Protein AF-F0ZWY4-F1 (afdb_monomer)

pLDDT: mean 81.2, std 18.41, range [30.2, 98.38]

Foldseek 3Di:
DVVVVVVVVVVVVVLPPQDFCLVLCVVQQDQQKKKWKKKWKAFQPARKIKIKTFIWGQDPVQQKTWGDAKIKMFIDRHQDDDPVDRPVGQGQAIDIFRTWIQHSRQWTDTNNPWIWGWRDDPPDQWIWTDTDRMIMIMHMDIDSDDDDDDDPDDPDDFDDAWDFDDFDADDAPAPKDKTWTFGDWDDDPNFIKTKIKIKIFHQDQFKFQKWWKDQPPPFPQVDKPQWDQDPVRTIMGRNHRRIAGHGGIDMIMTMTSDPRGHIYTPDTHTD

Solvent-accessible surface area (backbone atoms only — not comparable to full-atom values): 15295 Å² total; per-residue (Å²): 115,74,65,62,55,51,51,52,49,56,52,56,62,68,62,70,65,75,41,75,24,42,76,68,50,56,82,56,73,40,67,76,34,20,31,42,36,40,34,50,24,38,31,78,83,64,56,20,35,42,34,38,42,34,36,26,32,30,38,85,89,78,48,27,38,32,55,56,68,57,34,41,32,40,34,20,78,50,78,63,64,58,94,87,37,81,56,98,65,59,49,62,43,58,48,80,40,75,42,41,38,38,39,56,79,23,40,35,37,44,64,94,73,47,72,34,56,50,41,36,49,98,87,51,90,50,31,32,35,59,55,91,66,28,47,30,40,45,43,76,48,79,35,81,57,74,73,86,89,74,80,79,75,75,98,68,83,90,63,74,88,62,74,81,59,92,64,81,59,66,92,43,100,59,57,59,48,70,47,59,35,55,59,47,72,51,76,57,94,94,39,55,39,34,32,34,42,33,41,37,32,33,64,41,96,55,36,31,36,42,45,37,39,38,76,79,72,79,57,59,66,79,46,64,37,69,45,32,78,42,97,88,71,33,34,28,61,37,75,41,52,69,62,45,46,54,72,35,70,50,73,31,35,38,33,23,64,47,94,79,76,56,61,38,61,79,48,71,40,77,98

Secondary structure (DSSP, 8-state):
-HHHHHHHHHHHHHTTS---THHHHHTT--TTSEEEEEEEEEETTT--EEEEEEEEEEETTTTEEEESS-EEEEEESS-PPBTTB--S---SEEEEES-EEEETTSEEEETTTEEEE-EE-SS-S-EEEEETTEEEEEEEEEESS-PPP-SS--S----PPPPP--------SS-EEEEEEEEEEEEETTEEEEEEEEEEEE-SSS-EEEEEEEETT-----EEESSEEPTTS-EE--TT---B-TT-EEEEEEEESSSS--EEEEEEEE-

Mean predicted aligned error: 12.64 Å

Radius of gyration: 21.64 Å; Cα contacts (8 Å, |Δi|>4): 584; chains: 1; bounding box: 45×62×54 Å

Structure (mmCIF, N/CA/C/O backbone):
data_AF-F0ZWY4-F1
#
_entry.id   AF-F0ZWY4-F1
#
loop_
_atom_site.group_PDB
_atom_site.id
_atom_site.type_symbol
_atom_site.label_atom_id
_atom_site.label_alt_id
_atom_site.label_comp_id
_atom_site.label_asym_id
_atom_site.label_entity_id
_atom_site.label_seq_id
_atom_site.pdbx_PDB_ins_code
_atom_site.Cartn_x
_atom_site.Cartn_y
_atom_site.Cartn_z
_atom_site.occupancy
_atom_site.B_iso_or_equiv
_atom_site.auth_seq_id
_atom_site.auth_comp_id
_atom_site.auth_asym_id
_atom_site.auth_atom_id
_atom_site.pdbx_PDB_model_num
ATOM 1 N N . MET A 1 1 ? 0.109 39.855 16.583 1.00 51.19 1 MET A N 1
ATOM 2 C CA . MET A 1 1 ? 0.477 38.707 17.448 1.00 51.19 1 MET A CA 1
ATOM 3 C C . MET A 1 1 ? -0.647 38.248 18.385 1.00 51.19 1 MET A C 1
ATOM 5 O O . MET A 1 1 ? -0.912 37.060 18.403 1.00 51.19 1 MET A O 1
ATOM 9 N N . LYS A 1 2 ? -1.369 39.139 19.092 1.00 47.19 2 LYS A N 1
ATOM 10 C CA . LYS A 1 2 ? -2.448 38.751 20.036 1.00 47.19 2 LYS A CA 1
ATOM 11 C C . LYS A 1 2 ? -3.668 38.034 19.413 1.00 47.19 2 LYS A C 1
ATOM 13 O O . LYS A 1 2 ? -4.296 37.233 20.091 1.00 47.19 2 LYS A O 1
ATOM 18 N N . LEU A 1 3 ? -3.983 38.273 18.135 1.00 41.28 3 LEU A N 1
ATOM 19 C CA . LEU A 1 3 ? -5.136 37.650 17.462 1.00 41.28 3 LEU A CA 1
ATOM 20 C C . LEU A 1 3 ? -4.908 36.160 17.131 1.00 41.28 3 LEU A C 1
ATOM 22 O O . LEU A 1 3 ? -5.812 35.351 17.302 1.00 41.28 3 LEU A O 1
ATOM 26 N N . ILE A 1 4 ? -3.683 35.782 16.739 1.00 57.81 4 ILE A N 1
ATOM 27 C CA . ILE A 1 4 ? -3.314 34.384 16.441 1.00 57.81 4 ILE A CA 1
ATOM 28 C C . ILE A 1 4 ? -3.374 33.536 17.717 1.00 57.81 4 ILE A C 1
ATOM 30 O O . ILE A 1 4 ? -3.864 32.413 17.687 1.00 57.81 4 ILE A O 1
ATOM 34 N N . THR A 1 5 ? -2.956 34.093 18.857 1.00 57.72 5 THR A N 1
ATOM 35 C CA . THR A 1 5 ? -3.023 33.410 20.156 1.00 57.72 5 THR A CA 1
ATOM 36 C C . THR A 1 5 ? -4.468 33.147 20.591 1.00 57.72 5 THR A C 1
ATOM 38 O O . THR A 1 5 ? -4.761 32.062 21.078 1.00 57.72 5 THR A O 1
ATOM 41 N N . ILE A 1 6 ? -5.391 34.091 20.366 1.00 58.12 6 ILE A N 1
ATOM 42 C CA . ILE A 1 6 ? -6.816 33.921 20.705 1.00 58.12 6 ILE A CA 1
ATOM 43 C C . ILE A 1 6 ? -7.484 32.878 19.796 1.00 58.12 6 ILE A C 1
ATOM 45 O O . ILE A 1 6 ? -8.260 32.066 20.293 1.00 58.12 6 ILE A O 1
ATOM 49 N N . ILE A 1 7 ? -7.144 32.840 18.501 1.00 58.78 7 ILE A N 1
ATOM 50 C CA . ILE A 1 7 ? -7.647 31.814 17.568 1.00 58.78 7 ILE A CA 1
ATOM 51 C C . ILE A 1 7 ? -7.128 30.425 17.960 1.00 58.78 7 ILE A C 1
ATOM 53 O O . ILE A 1 7 ? -7.914 29.482 18.000 1.00 58.78 7 ILE A O 1
ATOM 57 N N . LEU A 1 8 ? -5.846 30.295 18.327 1.00 53.12 8 LEU A N 1
ATOM 58 C CA . LEU A 1 8 ? -5.284 29.024 18.800 1.00 53.12 8 LEU A CA 1
ATOM 59 C C . LEU A 1 8 ? -5.953 28.550 20.097 1.00 53.12 8 LEU A C 1
ATOM 61 O O . LEU A 1 8 ? -6.245 27.367 20.236 1.00 53.12 8 LEU A O 1
ATOM 65 N N . ILE A 1 9 ? -6.235 29.468 21.026 1.00 54.16 9 ILE A N 1
ATOM 66 C CA . ILE A 1 9 ? -6.936 29.163 22.281 1.00 54.16 9 ILE A CA 1
ATOM 67 C C . ILE A 1 9 ? -8.387 28.740 22.004 1.00 54.16 9 ILE A C 1
ATOM 69 O O . ILE A 1 9 ? -8.844 27.758 22.579 1.00 54.16 9 ILE A O 1
ATOM 73 N N . PHE A 1 10 ? -9.099 29.398 21.083 1.00 51.22 10 PHE A N 1
ATOM 74 C CA . PHE A 1 10 ? -10.450 28.981 20.681 1.00 51.22 10 PHE A CA 1
ATOM 75 C C . PHE A 1 10 ? -10.468 27.622 19.966 1.00 51.22 10 PHE A C 1
ATOM 77 O O . PHE A 1 10 ? -11.404 26.842 20.157 1.00 51.22 10 PHE A O 1
ATOM 84 N N . PHE A 1 11 ? -9.430 27.312 19.184 1.00 55.00 11 PHE A N 1
ATOM 85 C CA . PHE A 1 11 ? -9.250 25.990 18.584 1.00 55.00 11 PHE A CA 1
ATOM 86 C C . PHE A 1 11 ? -9.006 24.931 19.673 1.00 55.00 11 PHE A C 1
ATOM 88 O O . PHE A 1 11 ? -9.684 23.910 19.704 1.00 55.00 11 PHE A O 1
ATOM 95 N N . LEU A 1 12 ? -8.127 25.216 20.640 1.00 53.97 12 LEU A N 1
ATOM 96 C CA . LEU A 1 12 ? -7.806 24.322 21.761 1.00 53.97 12 LEU A CA 1
ATOM 97 C C . LEU A 1 12 ? -8.993 24.078 22.711 1.00 53.97 12 LEU A C 1
ATOM 99 O O . LEU A 1 12 ? -9.155 22.962 23.199 1.00 53.97 12 LEU A O 1
ATOM 103 N N . ILE A 1 13 ? -9.849 25.079 22.954 1.00 55.38 13 ILE A N 1
ATOM 104 C CA . ILE A 1 13 ? -11.034 24.932 23.818 1.00 55.38 13 ILE A CA 1
ATOM 105 C C . ILE A 1 13 ? -12.107 24.062 23.143 1.00 55.38 13 ILE A C 1
ATOM 107 O O . ILE A 1 13 ? -12.728 23.235 23.812 1.00 55.38 13 ILE A O 1
ATOM 111 N N . ASN A 1 14 ? -12.287 24.161 21.822 1.00 51.38 14 ASN A N 1
ATOM 112 C CA . ASN A 1 14 ? -13.235 23.307 21.092 1.00 51.38 14 ASN A CA 1
ATOM 113 C C . ASN A 1 14 ? -12.749 21.857 20.906 1.00 51.38 14 ASN A C 1
ATOM 115 O O . ASN A 1 14 ? -13.572 20.976 20.666 1.00 51.38 14 ASN A O 1
ATOM 119 N N . LEU A 1 15 ? -11.455 21.578 21.097 1.00 53.66 15 LEU A N 1
ATOM 120 C CA . LEU A 1 15 ? -10.908 20.213 21.101 1.00 53.66 15 LEU A CA 1
ATOM 121 C C . LEU A 1 15 ? -11.252 19.400 22.368 1.00 53.66 15 LEU A C 1
ATOM 123 O O . LEU A 1 15 ? -10.962 18.207 22.427 1.00 53.66 15 LEU A O 1
ATOM 127 N N . SER A 1 16 ? -11.848 20.016 23.396 1.00 48.03 16 SER A N 1
ATOM 128 C CA . SER A 1 16 ? -11.984 19.404 24.730 1.00 48.03 16 SER A CA 1
ATOM 129 C C . SER A 1 16 ? -13.206 18.497 24.929 1.00 48.03 16 SER A C 1
ATOM 131 O O . SER A 1 16 ? -13.312 17.831 25.958 1.00 48.03 16 SER A O 1
ATOM 133 N N . LYS A 1 17 ? -14.106 18.388 23.944 1.00 54.81 17 LYS A N 1
ATOM 134 C CA . LYS A 1 17 ? -15.070 17.281 23.897 1.00 54.81 17 LYS A CA 1
ATOM 135 C C . LYS A 1 17 ? -14.607 16.301 22.837 1.00 54.81 17 LYS A C 1
ATOM 137 O O . LYS A 1 17 ? -14.989 16.439 21.679 1.00 54.81 17 LYS A O 1
ATOM 142 N N . SER A 1 18 ? -13.803 15.314 23.240 1.00 54.25 18 SER A N 1
ATOM 143 C CA . SER A 1 18 ? -13.580 14.124 22.418 1.00 54.25 18 SER A CA 1
ATOM 144 C C . SER A 1 18 ? -14.950 13.519 22.116 1.00 54.25 18 SER A C 1
ATOM 146 O O . SER A 1 18 ? -15.593 12.939 22.996 1.00 54.25 18 SER A O 1
ATOM 148 N N . GLN A 1 19 ? -15.459 13.750 20.911 1.00 68.88 19 GLN A N 1
ATOM 149 C CA . GLN A 1 19 ? -16.722 13.162 20.505 1.00 68.88 19 GLN A CA 1
ATOM 150 C C . GLN A 1 19 ? -16.487 11.691 20.210 1.00 68.88 19 GLN A C 1
ATOM 152 O O . GLN A 1 19 ? -15.453 11.312 19.658 1.00 68.88 19 GLN A O 1
ATOM 157 N N . SER A 1 20 ? -17.450 10.868 20.617 1.00 79.62 20 SER A N 1
ATOM 158 C CA . SER A 1 20 ? -17.410 9.443 20.335 1.00 79.62 20 SER A CA 1
ATOM 159 C C . SER A 1 20 ? -17.308 9.214 18.826 1.00 79.62 20 SER A C 1
ATOM 161 O O . SER A 1 20 ? -18.082 9.780 18.050 1.00 79.62 20 SER A O 1
ATOM 163 N N . CYS A 1 21 ? -16.370 8.362 18.416 1.00 90.38 21 CYS A N 1
ATOM 164 C CA . CYS A 1 21 ? -16.188 7.963 17.024 1.00 90.38 21 CYS A CA 1
ATOM 165 C C . CYS A 1 21 ? -17.295 7.031 16.504 1.00 90.38 21 CYS A C 1
ATOM 167 O O . CYS A 1 21 ? -17.248 6.647 15.335 1.00 90.38 21 CYS A O 1
ATOM 169 N N . ASP A 1 22 ? -18.301 6.701 17.325 1.00 89.25 22 ASP A N 1
ATOM 170 C CA . ASP A 1 22 ? -19.398 5.788 16.979 1.00 89.25 22 ASP A CA 1
ATOM 171 C C . ASP A 1 22 ? -20.028 6.127 15.623 1.00 89.25 22 ASP A C 1
ATOM 173 O O . ASP A 1 22 ? -20.133 5.260 14.763 1.00 89.25 22 ASP A O 1
ATOM 177 N N . LYS A 1 23 ? -20.385 7.400 15.386 1.00 89.25 23 LYS A N 1
ATOM 178 C CA . LYS A 1 23 ? -21.032 7.831 14.131 1.00 89.25 23 LYS A CA 1
ATOM 179 C C . LYS A 1 23 ? -20.156 7.616 12.898 1.00 89.25 23 LYS A C 1
ATOM 181 O O . LYS A 1 23 ? -20.668 7.279 11.834 1.00 89.25 23 LYS A O 1
ATOM 186 N N . PHE A 1 24 ? -18.853 7.851 13.028 1.00 92.44 24 PHE A N 1
ATOM 187 C CA . PHE A 1 24 ? -17.903 7.644 11.941 1.00 92.44 24 PHE A CA 1
ATOM 188 C C . PHE A 1 24 ? -17.722 6.146 11.663 1.00 92.44 24 PHE A C 1
ATOM 190 O O . PHE A 1 24 ? -17.806 5.720 10.512 1.00 92.44 24 PHE A O 1
ATOM 197 N N . LEU A 1 25 ? -17.544 5.343 12.717 1.00 94.81 25 LEU A N 1
ATOM 198 C CA . LEU A 1 25 ? -17.334 3.899 12.612 1.00 94.81 25 LEU A CA 1
ATOM 199 C C . LEU A 1 25 ? -18.585 3.137 12.161 1.00 94.81 25 LEU A C 1
ATOM 201 O O . LEU A 1 25 ? -18.454 2.101 11.515 1.00 94.81 25 LEU A O 1
ATOM 205 N N . GLU A 1 26 ? -19.784 3.657 12.432 1.00 93.69 26 GLU A N 1
ATOM 206 C CA . GLU A 1 26 ? -21.055 3.042 12.030 1.00 93.69 26 GLU A CA 1
ATOM 207 C C . GLU A 1 26 ? -21.133 2.792 10.518 1.00 93.69 26 GLU A C 1
ATOM 209 O O . GLU A 1 26 ? -21.616 1.750 10.083 1.00 93.69 26 GLU A O 1
ATOM 214 N N . LYS A 1 27 ? -20.561 3.695 9.707 1.00 93.75 27 LYS A N 1
ATOM 215 C CA . LYS A 1 27 ? -20.507 3.571 8.238 1.00 93.75 27 LYS A CA 1
ATOM 216 C C . LYS A 1 27 ? -19.749 2.323 7.761 1.00 93.75 27 LYS A C 1
ATOM 218 O O . LYS A 1 27 ? -19.875 1.933 6.602 1.00 93.75 27 LYS A O 1
ATOM 223 N N . PHE A 1 28 ? -18.943 1.720 8.632 1.00 96.19 28 PHE A N 1
ATOM 224 C CA . PHE A 1 28 ? -18.066 0.594 8.327 1.00 96.19 28 PHE A CA 1
ATOM 225 C C . PHE A 1 28 ? -18.531 -0.720 8.974 1.00 96.19 28 PHE A C 1
ATOM 227 O O . PHE A 1 28 ? -17.858 -1.739 8.819 1.00 96.19 28 PHE A O 1
ATOM 234 N N . LYS A 1 29 ? -19.687 -0.734 9.655 1.00 96.56 29 LYS A N 1
ATOM 235 C CA . LYS A 1 29 ? -20.263 -1.924 10.305 1.00 96.56 29 LYS A CA 1
ATOM 236 C C . LYS A 1 29 ? -21.055 -2.820 9.341 1.00 96.56 29 LYS A C 1
ATOM 238 O O . LYS A 1 29 ? -22.199 -3.180 9.600 1.00 96.56 29 LYS A O 1
ATOM 243 N N . ASP A 1 30 ? -20.441 -3.197 8.223 1.00 96.81 30 ASP A N 1
ATOM 244 C CA . ASP A 1 30 ? -21.000 -4.167 7.272 1.00 96.81 30 ASP A CA 1
ATOM 245 C C . ASP A 1 30 ? -20.012 -5.321 7.073 1.00 96.81 30 ASP A C 1
ATOM 247 O O . ASP A 1 30 ? -18.942 -5.156 6.482 1.00 96.81 30 ASP A O 1
ATOM 251 N N . SER A 1 31 ? -20.376 -6.511 7.560 1.00 96.25 31 SER A N 1
ATOM 252 C CA . SER A 1 31 ? -19.543 -7.717 7.475 1.00 96.25 31 SER A CA 1
ATOM 253 C C . SER A 1 31 ? -19.334 -8.225 6.042 1.00 96.25 31 SER A C 1
ATOM 255 O O . SER A 1 31 ? -18.435 -9.033 5.805 1.00 96.25 31 SER A O 1
ATOM 257 N N . ASN A 1 32 ? -20.140 -7.764 5.078 1.00 96.94 32 ASN A N 1
ATOM 258 C CA . ASN A 1 32 ? -20.000 -8.116 3.663 1.00 96.94 32 ASN A CA 1
ATOM 259 C C . ASN A 1 32 ? -19.058 -7.174 2.905 1.00 96.94 32 ASN A C 1
ATOM 261 O O . ASN A 1 32 ? -18.743 -7.431 1.742 1.00 96.94 32 ASN A O 1
ATOM 265 N N . LYS A 1 33 ? -18.618 -6.075 3.526 1.00 97.31 33 LYS A N 1
ATOM 266 C CA . LYS A 1 33 ? -17.689 -5.125 2.913 1.00 97.31 33 LYS A CA 1
ATOM 267 C C . LYS A 1 33 ? -16.262 -5.415 3.338 1.00 97.31 33 LYS A C 1
ATOM 269 O O . LYS A 1 33 ? -15.989 -5.947 4.412 1.00 97.31 33 LYS A O 1
ATOM 274 N N . CYS A 1 34 ? -15.339 -5.011 2.479 1.00 97.25 34 CYS A N 1
ATOM 275 C CA . CYS A 1 34 ? -13.947 -4.859 2.851 1.00 97.25 34 CYS A CA 1
ATOM 276 C C . CYS A 1 34 ? -13.642 -3.381 3.054 1.00 97.25 34 CYS A C 1
ATOM 278 O O . CYS A 1 34 ? -14.008 -2.558 2.217 1.00 97.25 34 CYS A O 1
ATOM 280 N N . ILE A 1 35 ? -12.984 -3.036 4.151 1.00 97.25 35 ILE A N 1
ATOM 281 C CA . ILE A 1 35 ? -12.666 -1.654 4.489 1.00 97.25 35 ILE A CA 1
ATOM 282 C C . ILE A 1 35 ? -11.173 -1.445 4.279 1.00 97.25 35 ILE A C 1
ATOM 284 O O . ILE A 1 35 ? -10.364 -1.935 5.057 1.00 97.25 35 ILE A O 1
ATOM 288 N N . GLN A 1 36 ? -10.789 -0.721 3.235 1.00 94.88 36 GLN A N 1
ATOM 289 C CA . GLN A 1 36 ? -9.400 -0.310 3.077 1.00 94.88 36 GLN A CA 1
ATOM 290 C C . GLN A 1 36 ? -9.110 0.828 4.050 1.00 94.88 36 GLN A C 1
ATOM 292 O O . GLN A 1 36 ? -9.887 1.779 4.152 1.00 94.88 36 GLN A O 1
ATOM 297 N N . MET A 1 37 ? -7.979 0.734 4.731 1.00 94.81 37 MET A N 1
ATOM 298 C CA . MET A 1 37 ? -7.512 1.699 5.708 1.00 94.81 37 MET A CA 1
ATOM 299 C C . MET A 1 37 ? -6.130 2.215 5.315 1.00 94.81 37 MET A C 1
ATOM 301 O O . MET A 1 37 ? -5.256 1.434 4.930 1.00 94.81 37 MET A O 1
ATOM 305 N N . SER A 1 38 ? -5.928 3.520 5.480 1.00 92.88 38 SER A N 1
ATOM 306 C CA . SER A 1 38 ? -4.626 4.174 5.418 1.00 92.88 38 SER A CA 1
ATOM 307 C C . SER A 1 38 ? -4.435 5.037 6.662 1.00 92.88 38 SER A C 1
ATOM 309 O O . SER A 1 38 ? -5.301 5.844 6.997 1.00 92.88 38 SER A O 1
ATOM 311 N N . ILE A 1 39 ? -3.300 4.879 7.333 1.00 94.38 39 ILE A N 1
ATOM 312 C CA . ILE A 1 39 ? -2.880 5.695 8.470 1.00 94.38 39 ILE A CA 1
ATOM 313 C C . ILE A 1 39 ? -1.595 6.409 8.067 1.00 94.38 39 ILE A C 1
ATOM 315 O O . ILE A 1 39 ? -0.665 5.761 7.592 1.00 94.38 39 ILE A O 1
ATOM 319 N N . ALA A 1 40 ? -1.533 7.721 8.262 1.00 92.88 40 ALA A N 1
ATOM 320 C CA . ALA A 1 40 ? -0.331 8.511 8.022 1.00 92.88 40 ALA A CA 1
ATOM 321 C C . ALA A 1 40 ? 0.016 9.314 9.273 1.00 92.88 40 ALA A C 1
ATOM 323 O O . ALA A 1 40 ? -0.790 10.121 9.741 1.00 92.88 40 ALA A O 1
ATOM 324 N N . GLY A 1 41 ? 1.201 9.062 9.813 1.00 93.31 41 GLY A N 1
ATOM 325 C CA . GLY A 1 41 ? 1.740 9.667 11.015 1.00 93.31 41 GLY A CA 1
ATOM 326 C C . GLY A 1 41 ? 2.952 10.524 10.734 1.00 93.31 41 GLY A C 1
ATOM 327 O O . GLY A 1 41 ? 3.799 10.169 9.919 1.00 93.31 41 GLY A O 1
ATOM 328 N N . SER A 1 42 ? 3.053 11.632 11.458 1.00 92.06 42 SER A N 1
ATOM 329 C CA . SER A 1 42 ? 4.258 12.454 11.495 1.00 92.06 42 SER A CA 1
ATOM 330 C C . SER A 1 42 ? 4.745 12.594 12.929 1.00 92.06 42 SER A C 1
ATOM 332 O O . SER A 1 42 ? 3.955 12.841 13.850 1.00 92.06 42 SER A O 1
ATOM 334 N N . HIS A 1 43 ? 6.047 12.410 13.127 1.00 92.94 43 HIS A N 1
ATOM 335 C CA . HIS A 1 43 ? 6.677 12.621 14.414 1.00 92.94 43 HIS A CA 1
ATOM 336 C C . HIS A 1 43 ? 6.697 14.111 14.738 1.00 92.94 43 HIS A C 1
ATOM 338 O O . HIS A 1 43 ? 7.134 14.939 13.940 1.00 92.94 43 HIS A O 1
ATOM 344 N N . ILE A 1 44 ? 6.277 14.454 15.953 1.00 89.81 44 ILE A N 1
ATOM 345 C CA . ILE A 1 44 ? 6.050 15.845 16.357 1.00 89.81 44 ILE A CA 1
ATOM 346 C C . ILE A 1 44 ? 7.332 16.697 16.430 1.00 89.81 44 ILE A C 1
ATOM 348 O O . ILE A 1 44 ? 7.218 17.913 16.547 1.00 89.81 44 ILE A O 1
ATOM 352 N N . LEU A 1 45 ? 8.531 16.091 16.386 1.00 88.56 45 LEU A N 1
ATOM 353 C CA . LEU A 1 45 ? 9.815 16.805 16.530 1.00 88.56 45 LEU A CA 1
ATOM 354 C C . LEU A 1 45 ? 10.781 16.709 15.339 1.00 88.56 45 LEU A C 1
ATOM 356 O O . LEU A 1 45 ? 11.544 17.643 15.130 1.00 88.56 45 LEU A O 1
ATOM 360 N N . ASN A 1 46 ? 10.820 15.595 14.601 1.00 84.25 46 ASN A N 1
ATOM 361 C CA . ASN A 1 46 ? 11.941 15.286 13.689 1.00 84.25 46 ASN A CA 1
ATOM 362 C C . ASN A 1 46 ? 11.499 14.901 12.270 1.00 84.25 46 ASN A C 1
ATOM 364 O O . ASN A 1 46 ? 12.295 14.358 11.519 1.00 84.25 46 ASN A O 1
ATOM 368 N N . GLN A 1 47 ? 10.245 15.187 11.902 1.00 79.56 47 GLN A N 1
ATOM 369 C CA . GLN A 1 47 ? 9.677 14.897 10.579 1.00 79.56 47 GLN A CA 1
ATOM 370 C C . GLN A 1 47 ? 9.728 13.421 10.151 1.00 79.56 47 GLN A C 1
ATOM 372 O O . GLN A 1 47 ? 9.400 13.132 9.004 1.00 79.56 47 GLN A O 1
ATOM 377 N N . ALA A 1 48 ? 10.070 12.487 11.048 1.00 86.31 48 ALA A N 1
ATOM 378 C CA . ALA A 1 48 ? 9.923 11.065 10.775 1.00 86.31 48 ALA A CA 1
ATOM 379 C C . ALA A 1 48 ? 8.463 10.768 10.402 1.00 86.31 48 ALA A C 1
ATOM 381 O O . ALA A 1 48 ? 7.527 11.336 10.981 1.00 86.31 48 ALA A O 1
ATOM 382 N N . ILE A 1 49 ? 8.275 9.905 9.412 1.00 87.38 49 ILE A N 1
ATOM 383 C CA . ILE A 1 49 ? 6.965 9.555 8.867 1.00 87.38 49 ILE A CA 1
ATOM 384 C C . ILE A 1 49 ? 6.722 8.086 9.165 1.00 87.38 49 ILE A C 1
ATOM 386 O O . ILE A 1 49 ? 7.588 7.247 8.932 1.00 87.38 49 ILE A O 1
ATOM 390 N N . ASP A 1 50 ? 5.532 7.784 9.666 1.00 90.88 50 ASP A N 1
ATOM 391 C CA . ASP A 1 50 ? 5.109 6.421 9.956 1.00 90.88 50 ASP A CA 1
ATOM 392 C C . ASP A 1 50 ? 3.754 6.167 9.296 1.00 90.88 50 ASP A C 1
ATOM 394 O O . ASP A 1 50 ? 2.779 6.865 9.579 1.00 90.88 50 ASP A O 1
ATOM 398 N N . THR A 1 51 ? 3.677 5.213 8.371 1.00 91.38 51 THR A N 1
ATOM 399 C CA . THR A 1 51 ? 2.449 4.950 7.608 1.00 91.38 51 THR A CA 1
ATOM 400 C C . THR A 1 51 ? 2.007 3.506 7.726 1.00 91.38 51 THR A C 1
ATOM 402 O O . THR A 1 51 ? 2.825 2.596 7.760 1.00 91.38 51 THR A O 1
ATOM 405 N N . TYR A 1 52 ? 0.698 3.274 7.762 1.00 93.19 52 TYR A N 1
ATOM 406 C CA . TYR A 1 52 ? 0.117 1.935 7.785 1.00 93.19 52 TYR A CA 1
ATOM 407 C C . TYR A 1 52 ? -0.924 1.817 6.680 1.00 93.19 52 TYR A C 1
ATOM 409 O O . TYR A 1 52 ? -1.730 2.728 6.490 1.00 93.19 52 TYR A O 1
ATOM 417 N N . LYS A 1 53 ? -0.962 0.683 5.981 1.00 92.56 53 LYS A N 1
ATOM 418 C CA . LYS A 1 53 ? -2.011 0.385 4.999 1.00 92.56 53 LYS A CA 1
ATOM 419 C C . LYS A 1 53 ? -2.461 -1.061 5.145 1.00 92.56 53 LYS A C 1
ATOM 421 O O . LYS A 1 53 ? -1.641 -1.969 5.286 1.00 92.56 53 LYS A O 1
ATOM 426 N N . GLY A 1 54 ? -3.772 -1.270 5.155 1.00 94.19 54 GLY A N 1
ATOM 427 C CA . GLY A 1 54 ? -4.373 -2.570 5.444 1.00 94.19 54 GLY A CA 1
ATOM 428 C C . GLY A 1 54 ? -5.818 -2.656 4.977 1.00 94.19 54 GLY A C 1
ATOM 429 O O . GLY A 1 54 ? -6.462 -1.641 4.723 1.00 94.19 54 GLY A O 1
ATOM 430 N N . ASN A 1 55 ? -6.332 -3.878 4.890 1.00 96.69 55 ASN A N 1
ATOM 431 C CA . ASN A 1 55 ? -7.747 -4.149 4.665 1.00 96.69 55 ASN A CA 1
ATOM 432 C C . ASN A 1 55 ? -8.361 -4.690 5.956 1.00 96.69 55 ASN A C 1
ATOM 434 O O . ASN A 1 55 ? -7.809 -5.604 6.557 1.00 96.69 55 ASN A O 1
ATOM 438 N N . LEU A 1 56 ? -9.506 -4.162 6.367 1.00 98.06 56 LEU A N 1
ATOM 439 C CA . LEU A 1 56 ? -10.251 -4.575 7.549 1.00 98.06 56 LEU A CA 1
ATOM 440 C C . LEU A 1 56 ? -11.566 -5.253 7.146 1.00 98.06 56 LEU A C 1
ATOM 442 O O . LEU A 1 56 ? -12.122 -4.990 6.076 1.00 98.06 56 LEU A O 1
ATOM 446 N N . LYS A 1 57 ? -12.089 -6.092 8.036 1.00 97.94 57 LYS A N 1
ATOM 447 C CA . LYS A 1 57 ? -13.458 -6.608 8.006 1.00 97.94 57 LYS A CA 1
ATOM 448 C C . LYS A 1 57 ? -14.138 -6.355 9.339 1.00 97.94 57 LYS A C 1
ATOM 450 O O . LYS A 1 57 ? -13.511 -6.446 10.391 1.00 97.94 57 LYS A O 1
ATOM 455 N N . TYR A 1 58 ? -15.430 -6.062 9.286 1.00 98.38 58 TYR A N 1
ATOM 456 C CA . TYR A 1 58 ? -16.232 -5.937 10.492 1.00 98.38 58 TYR A CA 1
ATOM 457 C C . TYR A 1 58 ? -16.605 -7.318 11.042 1.00 98.38 58 TYR A C 1
ATOM 459 O O . TYR A 1 58 ? -17.140 -8.164 10.323 1.00 98.38 58 TYR A O 1
ATOM 467 N N . ASN A 1 59 ? -16.307 -7.542 12.320 1.00 97.94 59 ASN A N 1
ATOM 468 C CA . ASN A 1 59 ? -16.641 -8.746 13.062 1.00 97.94 59 ASN A CA 1
ATOM 469 C C . ASN A 1 59 ? -17.840 -8.463 13.979 1.00 97.94 59 ASN A C 1
ATOM 471 O O . ASN A 1 59 ? -17.716 -7.789 15.003 1.00 97.94 59 ASN A O 1
ATOM 475 N N . ASN A 1 60 ? -19.003 -9.008 13.614 1.00 96.88 60 ASN A N 1
ATOM 476 C CA . ASN A 1 60 ? -20.265 -8.794 14.331 1.00 96.88 60 ASN A CA 1
ATOM 477 C C . ASN A 1 60 ? -20.257 -9.365 15.759 1.00 96.88 60 ASN A C 1
ATOM 479 O O . ASN A 1 60 ? -21.011 -8.891 16.602 1.00 96.88 60 ASN A O 1
ATOM 483 N N . VAL A 1 61 ? -19.435 -10.386 16.035 1.00 97.12 61 VAL A N 1
ATOM 484 C CA . VAL A 1 61 ? -19.394 -11.059 17.345 1.00 97.12 61 VAL A CA 1
ATOM 485 C C . VAL A 1 61 ? -18.649 -10.203 18.362 1.00 97.12 61 VAL A C 1
ATOM 487 O O . VAL A 1 61 ? -19.097 -10.037 19.492 1.00 97.12 61 VAL A O 1
ATOM 490 N N . THR A 1 62 ? -17.509 -9.650 17.956 1.00 96.44 62 THR A N 1
ATOM 491 C CA . THR A 1 62 ? -16.652 -8.823 18.814 1.00 96.44 62 THR A CA 1
ATOM 492 C C . THR A 1 62 ? -16.952 -7.333 18.699 1.00 96.44 62 THR A C 1
ATOM 494 O O . THR A 1 62 ? -16.413 -6.557 19.484 1.00 96.44 62 THR A O 1
ATOM 497 N N . ASN A 1 63 ? -17.804 -6.928 17.748 1.00 96.56 63 ASN A N 1
ATOM 498 C CA . ASN A 1 63 ? -18.122 -5.531 17.440 1.00 96.56 63 ASN A CA 1
ATOM 499 C C . ASN A 1 63 ? -16.844 -4.704 17.170 1.00 96.56 63 ASN A C 1
ATOM 501 O O . ASN A 1 63 ? -16.639 -3.612 17.707 1.00 96.56 63 ASN A O 1
ATOM 505 N N . THR A 1 64 ? -15.949 -5.271 16.355 1.00 97.75 64 THR A N 1
ATOM 506 C CA . THR A 1 64 ? -14.639 -4.699 16.003 1.00 97.75 64 THR A CA 1
ATOM 507 C C . THR A 1 64 ? -14.419 -4.718 14.494 1.00 97.75 64 THR A C 1
ATOM 509 O O . THR A 1 64 ? -14.881 -5.614 13.792 1.00 97.75 64 THR A O 1
ATOM 512 N N . LEU A 1 65 ? -13.672 -3.741 13.984 1.00 98.25 65 LEU A N 1
ATOM 513 C CA . LEU A 1 65 ? -13.022 -3.833 12.679 1.00 98.25 65 LEU A CA 1
ATOM 514 C C . LEU A 1 65 ? -11.681 -4.537 12.878 1.00 98.25 65 LEU A C 1
ATOM 516 O O . LEU A 1 65 ? -10.846 -4.051 13.638 1.00 98.25 65 LEU A O 1
ATOM 520 N N . GLU A 1 66 ? -11.477 -5.672 12.223 1.00 98.06 66 GLU A N 1
ATOM 521 C CA . GLU A 1 66 ? -10.289 -6.514 12.381 1.00 98.06 66 GLU A CA 1
ATOM 522 C C . GLU A 1 66 ? -9.535 -6.628 11.062 1.00 98.06 66 GLU A C 1
ATOM 524 O O . GLU A 1 66 ? -10.140 -6.612 9.989 1.00 98.06 66 GLU A O 1
ATOM 529 N N . ILE A 1 67 ? -8.210 -6.744 11.129 1.00 96.94 67 ILE A N 1
ATOM 530 C CA . ILE A 1 67 ? -7.384 -6.929 9.934 1.00 96.94 67 ILE A CA 1
ATOM 531 C C . ILE A 1 67 ? -7.794 -8.194 9.165 1.00 96.94 67 ILE A C 1
ATOM 533 O O . ILE A 1 67 ? -7.938 -9.277 9.725 1.00 96.94 67 ILE A O 1
ATOM 537 N N . ASN A 1 68 ? -7.976 -8.049 7.856 1.00 95.75 68 ASN A N 1
ATOM 538 C CA . ASN A 1 68 ? -8.242 -9.128 6.918 1.00 95.75 68 ASN A CA 1
ATOM 539 C C . ASN A 1 68 ? -7.028 -9.280 5.992 1.00 95.75 68 ASN A C 1
ATOM 541 O O . ASN A 1 68 ? -6.949 -8.638 4.943 1.00 95.75 68 ASN A O 1
ATOM 545 N N . GLY A 1 69 ? -6.069 -10.105 6.416 1.00 90.94 69 GLY A N 1
ATOM 546 C CA . GLY A 1 69 ? -4.759 -10.252 5.783 1.00 90.94 69 GLY A CA 1
ATOM 547 C C . GLY A 1 69 ? -3.661 -9.654 6.658 1.00 90.94 69 GLY A C 1
ATOM 548 O O . GLY A 1 69 ? -3.543 -10.000 7.832 1.00 90.94 69 GLY A O 1
ATOM 549 N N . THR A 1 70 ? -2.854 -8.766 6.088 1.00 86.69 70 THR A N 1
ATOM 550 C CA . THR A 1 70 ? -1.735 -8.111 6.772 1.00 86.69 70 THR A CA 1
ATOM 551 C C . THR A 1 70 ? -1.910 -6.600 6.803 1.00 86.69 70 THR A C 1
ATOM 553 O O . THR A 1 70 ? -2.439 -6.003 5.865 1.00 86.69 70 THR A O 1
ATOM 556 N N . LEU A 1 71 ? -1.428 -5.979 7.877 1.00 91.12 71 LEU A N 1
ATOM 557 C CA . LEU A 1 71 ? -1.205 -4.543 7.947 1.00 91.12 71 LEU A CA 1
ATOM 558 C C . LEU A 1 71 ? 0.271 -4.288 7.665 1.00 91.12 71 LEU A C 1
ATOM 560 O O . LEU A 1 71 ? 1.126 -4.687 8.455 1.00 91.12 71 LEU A O 1
ATOM 564 N N . THR A 1 72 ? 0.564 -3.633 6.552 1.00 88.38 72 THR A N 1
ATOM 565 C CA . THR A 1 72 ? 1.930 -3.218 6.240 1.00 88.38 72 THR A CA 1
ATOM 566 C C . THR A 1 72 ? 2.172 -1.849 6.844 1.00 88.38 72 THR A C 1
ATOM 568 O O . THR A 1 72 ? 1.317 -0.963 6.754 1.00 88.38 72 THR A O 1
ATOM 571 N N . ASN A 1 73 ? 3.336 -1.683 7.449 1.00 91.38 73 ASN A N 1
ATOM 572 C CA . ASN A 1 73 ? 3.797 -0.449 8.041 1.00 91.38 73 ASN A CA 1
ATOM 573 C C . ASN A 1 73 ? 5.108 -0.030 7.392 1.00 91.38 73 ASN A C 1
ATOM 575 O O . ASN A 1 73 ? 6.018 -0.846 7.321 1.00 91.38 73 ASN A O 1
ATOM 579 N N . LEU A 1 74 ? 5.188 1.212 6.926 1.00 87.06 74 LEU A N 1
ATOM 580 C CA . LEU A 1 74 ? 6.390 1.784 6.336 1.00 87.06 74 LEU A CA 1
ATOM 581 C C . LEU A 1 74 ? 6.851 2.975 7.169 1.00 87.06 74 LEU A C 1
ATOM 583 O O . LEU A 1 74 ? 6.065 3.899 7.403 1.00 87.06 74 LEU A O 1
ATOM 587 N N . GLN A 1 75 ? 8.124 2.957 7.558 1.00 85.94 75 GLN A N 1
ATOM 588 C CA . GLN A 1 75 ? 8.749 3.991 8.376 1.00 85.94 75 GLN A CA 1
ATOM 589 C C . GLN A 1 75 ? 9.857 4.711 7.612 1.00 85.94 75 GLN A C 1
ATOM 591 O O . GLN A 1 75 ? 10.684 4.095 6.935 1.00 85.94 75 GLN A O 1
ATOM 596 N N . SER A 1 76 ? 9.879 6.033 7.759 1.00 82.50 76 SER A N 1
ATOM 597 C CA . SER A 1 76 ? 11.015 6.877 7.412 1.00 82.50 76 SER A CA 1
ATOM 598 C C . SER A 1 76 ? 11.489 7.638 8.640 1.00 82.50 76 SER A C 1
ATOM 600 O O . SER A 1 76 ? 10.683 8.239 9.354 1.00 82.50 76 SER A O 1
ATOM 602 N N . TYR A 1 77 ? 12.801 7.672 8.844 1.00 78.31 77 TYR A N 1
ATOM 603 C CA . TYR A 1 77 ? 13.425 8.459 9.905 1.00 78.31 77 TYR A CA 1
ATOM 604 C C . TYR A 1 77 ? 13.669 9.915 9.496 1.00 78.31 77 TYR A C 1
ATOM 606 O O . TYR A 1 77 ? 13.814 10.766 10.371 1.00 78.31 77 TYR A O 1
ATOM 614 N N . GLU A 1 78 ? 13.670 10.208 8.189 1.00 66.94 78 GLU A N 1
ATOM 615 C CA . GLU A 1 78 ? 13.946 11.535 7.632 1.00 66.94 78 GLU A CA 1
ATOM 616 C C . GLU A 1 78 ? 13.106 11.814 6.374 1.00 66.94 78 GLU A C 1
ATOM 618 O O . GLU A 1 78 ? 12.873 10.951 5.524 1.00 66.94 78 GLU A O 1
ATOM 623 N N . SER A 1 79 ? 12.667 13.058 6.213 1.00 57.38 79 SER A N 1
ATOM 624 C CA . SER A 1 79 ? 12.078 13.581 4.978 1.00 57.38 79 SER A CA 1
ATOM 625 C C . SER A 1 79 ? 13.191 13.952 3.988 1.00 57.38 79 SER A C 1
ATOM 627 O O . SER A 1 79 ? 13.460 15.121 3.722 1.00 57.38 79 SER A O 1
ATOM 629 N N . ILE A 1 80 ? 13.888 12.948 3.455 1.00 52.06 80 ILE A N 1
ATOM 630 C CA . ILE A 1 80 ? 14.929 13.164 2.442 1.00 52.06 80 ILE A CA 1
ATOM 631 C C . ILE A 1 80 ? 14.311 13.432 1.064 1.00 52.06 80 ILE A C 1
ATOM 633 O O . ILE A 1 80 ? 13.496 12.656 0.565 1.00 52.06 80 ILE A O 1
ATOM 637 N N . CYS A 1 81 ? 14.732 14.528 0.431 1.00 46.34 81 CYS A N 1
ATOM 638 C CA . CYS A 1 81 ? 14.452 14.801 -0.976 1.00 46.34 81 CYS A CA 1
ATOM 639 C C . CYS A 1 81 ? 15.344 13.914 -1.848 1.00 46.34 81 CYS A C 1
ATOM 641 O O . CYS A 1 81 ? 16.568 13.994 -1.749 1.00 46.34 81 CYS A O 1
ATOM 643 N N . ILE A 1 82 ? 14.748 13.121 -2.736 1.00 48.25 82 ILE A N 1
ATOM 644 C CA . ILE A 1 82 ? 15.491 12.352 -3.739 1.00 48.25 82 ILE A CA 1
ATOM 645 C C . ILE A 1 82 ? 15.350 13.099 -5.069 1.00 48.25 82 ILE A C 1
ATOM 647 O O . ILE A 1 82 ? 14.237 13.376 -5.511 1.00 48.25 82 ILE A O 1
ATOM 651 N N . ASP A 1 83 ? 16.474 13.493 -5.672 1.00 45.00 83 ASP A N 1
ATOM 652 C CA . ASP A 1 83 ? 16.537 14.176 -6.977 1.00 45.00 83 ASP A CA 1
ATOM 653 C C . ASP A 1 83 ? 15.683 15.457 -7.098 1.00 45.00 83 ASP A C 1
ATOM 655 O O . ASP A 1 83 ? 15.108 15.758 -8.142 1.00 45.00 83 ASP A O 1
ATOM 659 N N . GLY A 1 84 ? 15.581 16.240 -6.017 1.00 35.34 84 GLY A N 1
ATOM 660 C CA . GLY A 1 84 ? 14.800 17.487 -6.006 1.00 35.34 84 GLY A CA 1
ATOM 661 C C . GLY A 1 84 ? 13.280 17.283 -6.039 1.00 35.34 84 GLY A C 1
ATOM 662 O O . GLY A 1 84 ? 12.532 18.260 -6.080 1.00 35.34 84 GLY A O 1
ATOM 663 N N . LEU A 1 85 ? 12.818 16.032 -5.976 1.00 33.84 85 LEU A N 1
ATOM 664 C CA . LEU A 1 85 ? 11.418 15.667 -5.837 1.00 33.84 85 LEU A CA 1
ATOM 665 C C . LEU A 1 85 ? 11.150 15.266 -4.383 1.00 33.84 85 LEU A C 1
ATOM 667 O O . LEU A 1 85 ? 11.786 14.369 -3.825 1.00 33.84 85 LEU A O 1
ATOM 671 N N . TYR A 1 86 ? 10.170 15.924 -3.762 1.00 34.59 86 TYR A N 1
ATOM 672 C CA . TYR A 1 86 ? 9.565 15.431 -2.529 1.00 34.59 86 TYR A CA 1
ATOM 673 C C . TYR A 1 86 ? 8.743 14.186 -2.881 1.00 34.59 86 TYR A C 1
ATOM 675 O O . TYR A 1 86 ? 7.558 14.284 -3.199 1.00 34.59 86 TYR A O 1
ATOM 683 N N . GLN A 1 87 ? 9.361 13.004 -2.855 1.00 42.66 87 GLN A N 1
ATOM 684 C CA . GLN A 1 87 ? 8.571 11.789 -2.685 1.00 42.66 87 GLN A CA 1
ATOM 685 C C . GLN A 1 87 ? 7.923 11.853 -1.298 1.00 42.66 87 GLN A C 1
ATOM 687 O O . GLN A 1 87 ? 8.589 12.261 -0.345 1.00 42.66 87 GLN A O 1
ATOM 692 N N . PRO A 1 88 ? 6.637 11.489 -1.149 1.00 50.09 88 PRO A N 1
ATOM 693 C CA . PRO A 1 88 ? 5.929 11.712 0.106 1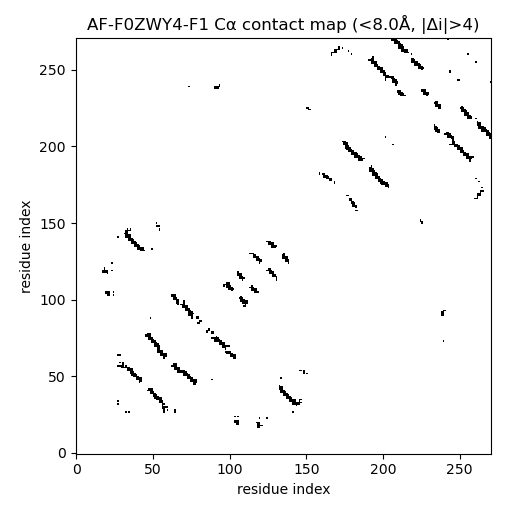.00 50.09 88 PRO A CA 1
ATOM 694 C C . PRO A 1 88 ? 6.596 11.009 1.300 1.00 50.09 88 PRO A C 1
ATOM 696 O O . PRO A 1 88 ? 6.437 11.485 2.419 1.00 50.09 88 PRO A O 1
ATOM 699 N N . PHE A 1 89 ? 7.360 9.929 1.074 1.00 60.38 89 PHE A N 1
ATOM 700 C CA . PHE A 1 89 ? 8.366 9.392 1.997 1.00 60.38 89 PHE A CA 1
ATOM 701 C C . PHE A 1 89 ? 9.217 8.313 1.298 1.00 60.38 89 PHE A C 1
ATOM 703 O O . PHE A 1 89 ? 8.691 7.513 0.525 1.00 60.38 89 PHE A O 1
ATOM 710 N N . SER A 1 90 ? 10.518 8.260 1.596 1.00 62.00 90 SER A N 1
ATOM 711 C CA . SER A 1 90 ? 11.361 7.086 1.332 1.00 62.00 90 SER A CA 1
ATOM 712 C C . SER A 1 90 ? 11.275 6.169 2.549 1.00 62.00 90 SER A C 1
ATOM 714 O O . SER A 1 90 ? 11.684 6.564 3.636 1.00 62.00 90 SER A O 1
ATOM 716 N N . ALA A 1 91 ? 10.687 4.982 2.407 1.00 69.06 91 ALA A N 1
ATOM 717 C CA . ALA A 1 91 ? 10.591 4.036 3.514 1.00 69.06 91 ALA A CA 1
ATOM 718 C C . ALA A 1 91 ? 11.909 3.267 3.662 1.00 69.06 91 ALA A C 1
ATOM 720 O O . ALA A 1 91 ? 12.308 2.545 2.745 1.00 69.06 91 ALA A O 1
ATOM 721 N N . MET A 1 92 ? 12.570 3.425 4.808 1.00 67.88 92 MET A N 1
ATOM 722 C CA . MET A 1 92 ? 13.790 2.680 5.136 1.00 67.88 92 MET A CA 1
ATOM 723 C C . MET A 1 92 ? 13.449 1.310 5.719 1.00 67.88 92 MET A C 1
ATOM 725 O O . MET A 1 92 ? 14.103 0.329 5.380 1.00 67.88 92 MET A O 1
ATOM 729 N N . ASP A 1 93 ? 12.381 1.243 6.517 1.00 76.00 93 ASP A N 1
ATOM 730 C CA . ASP A 1 93 ? 11.927 0.016 7.160 1.00 76.00 93 ASP A CA 1
ATOM 731 C C . ASP A 1 93 ? 10.483 -0.321 6.789 1.00 76.00 93 ASP A C 1
ATOM 733 O O . ASP A 1 93 ? 9.630 0.559 6.621 1.00 76.00 93 ASP A O 1
ATOM 737 N N . SER A 1 94 ? 10.213 -1.625 6.696 1.00 82.19 94 SER A N 1
ATOM 738 C CA . SER A 1 94 ? 8.872 -2.179 6.533 1.00 82.19 94 SER A CA 1
ATOM 739 C C . SER A 1 94 ? 8.598 -3.245 7.580 1.00 82.19 94 SER A C 1
ATOM 741 O O . SER A 1 94 ? 9.362 -4.198 7.738 1.00 82.19 94 SER A O 1
ATOM 743 N N . PHE A 1 95 ? 7.446 -3.132 8.231 1.00 87.69 95 PHE A N 1
ATOM 744 C CA . PHE A 1 95 ? 6.956 -4.095 9.206 1.00 87.69 95 PHE A CA 1
ATOM 745 C C . PHE A 1 95 ? 5.607 -4.658 8.765 1.00 87.69 95 PHE A C 1
ATOM 747 O O . PHE A 1 95 ? 4.801 -3.988 8.118 1.00 87.69 95 PHE A O 1
ATOM 754 N N . ILE A 1 96 ? 5.347 -5.911 9.131 1.00 86.94 96 ILE A N 1
ATOM 755 C CA . ILE A 1 96 ? 4.076 -6.584 8.862 1.00 86.94 96 ILE A CA 1
ATOM 756 C C . ILE A 1 96 ? 3.429 -6.947 10.193 1.00 86.94 96 ILE A C 1
ATOM 758 O O . ILE A 1 96 ? 3.980 -7.724 10.972 1.00 86.94 96 ILE A O 1
ATOM 762 N N . TYR A 1 97 ? 2.224 -6.435 10.422 1.00 91.12 97 TYR A N 1
ATOM 763 C CA . TYR A 1 97 ? 1.411 -6.767 11.585 1.00 91.12 97 TYR A CA 1
ATOM 764 C C . TYR A 1 97 ? 0.230 -7.653 11.186 1.00 91.12 97 TYR A C 1
ATOM 766 O O . TYR A 1 97 ? -0.440 -7.423 10.177 1.00 91.12 97 TYR A O 1
ATOM 774 N N . LYS A 1 98 ? -0.033 -8.677 12.005 1.00 91.31 98 LYS A N 1
ATOM 775 C CA . LYS A 1 98 ? -1.159 -9.617 11.838 1.00 91.31 98 LYS A CA 1
ATOM 776 C C . LYS A 1 98 ? -2.288 -9.401 12.845 1.00 91.31 98 LYS A C 1
ATOM 778 O O . LYS A 1 98 ? -3.338 -10.015 12.717 1.00 91.31 98 LYS A O 1
ATOM 783 N N . ASP A 1 99 ? -2.079 -8.541 13.839 1.00 93.44 99 ASP A N 1
ATOM 784 C CA . ASP A 1 99 ? -3.107 -8.151 14.800 1.00 93.44 99 ASP A CA 1
ATOM 785 C C . ASP A 1 99 ? -3.268 -6.634 14.772 1.00 93.44 99 ASP A C 1
ATOM 787 O O . ASP A 1 99 ? -2.382 -5.882 15.176 1.00 93.44 99 ASP A O 1
ATOM 791 N N . PHE A 1 100 ? -4.410 -6.194 14.261 1.00 96.94 100 PHE A N 1
ATOM 792 C CA . PHE A 1 100 ? -4.842 -4.808 14.287 1.00 96.94 100 PHE A CA 1
ATOM 793 C C . PHE A 1 100 ? -6.358 -4.780 14.434 1.00 96.94 100 PHE A C 1
ATOM 795 O O . PHE A 1 100 ? -7.060 -5.517 13.730 1.00 96.94 100 PHE A O 1
ATOM 802 N N . LYS A 1 101 ? -6.855 -3.946 15.352 1.00 97.75 101 LYS A N 1
ATOM 803 C CA . LYS A 1 101 ? -8.288 -3.819 15.630 1.00 97.75 101 LYS A CA 1
ATOM 804 C C . LYS A 1 101 ? -8.690 -2.376 15.894 1.00 97.75 101 LYS A C 1
ATOM 806 O O . LYS A 1 101 ? -7.970 -1.650 16.576 1.00 97.75 101 LYS A O 1
ATOM 811 N N . ILE A 1 102 ? -9.875 -2.001 15.426 1.00 97.75 102 ILE A N 1
ATOM 812 C CA . ILE A 1 102 ? -10.579 -0.790 15.857 1.00 97.75 102 ILE A CA 1
ATOM 813 C C . ILE A 1 102 ? -11.875 -1.233 16.532 1.00 97.75 102 ILE A C 1
ATOM 815 O O . ILE A 1 102 ? -12.720 -1.888 15.922 1.00 97.75 102 ILE A O 1
ATOM 819 N N . PHE A 1 103 ? -12.007 -0.911 17.810 1.00 96.50 103 PHE A N 1
ATOM 820 C CA . PHE A 1 103 ? -13.194 -1.167 18.611 1.00 96.50 103 PHE A CA 1
ATOM 821 C C . PHE A 1 103 ? -14.269 -0.124 18.308 1.00 96.50 103 PHE A C 1
ATOM 823 O O . PHE A 1 103 ? -13.964 1.013 17.945 1.00 96.50 103 PHE A O 1
ATOM 830 N N . SER A 1 104 ? -15.540 -0.492 18.489 1.00 93.06 104 SER A N 1
ATOM 831 C CA . SER A 1 104 ? -16.665 0.409 18.217 1.00 93.06 104 SER A CA 1
ATOM 832 C C . SER A 1 104 ? -16.599 1.724 18.997 1.00 93.06 104 SER A C 1
ATOM 834 O O . SER A 1 104 ? -17.041 2.740 18.487 1.00 93.06 104 SER A O 1
ATOM 836 N N . ASN A 1 105 ? -16.001 1.713 20.192 1.00 92.12 105 ASN A N 1
ATOM 837 C CA . ASN A 1 105 ? -15.806 2.892 21.039 1.00 92.12 105 ASN A CA 1
ATOM 838 C C . ASN A 1 105 ? -14.692 3.844 20.545 1.00 92.12 105 ASN A C 1
ATOM 840 O O . ASN A 1 105 ? -14.364 4.807 21.235 1.00 92.12 105 ASN A O 1
ATOM 844 N N . GLY A 1 106 ? -14.062 3.561 19.401 1.00 94.38 106 GLY A N 1
ATOM 845 C CA . GLY A 1 106 ? -12.956 4.351 18.868 1.00 94.38 106 GLY A CA 1
ATOM 846 C C . GLY A 1 106 ? -11.587 4.014 19.456 1.00 94.38 106 GLY A C 1
ATOM 847 O O . GLY A 1 106 ? -10.620 4.696 19.133 1.00 94.38 106 GLY A O 1
ATOM 848 N N . THR A 1 107 ? -11.446 2.981 20.288 1.00 95.81 107 THR A N 1
ATOM 849 C CA . THR A 1 107 ? -10.118 2.490 20.671 1.00 95.81 107 THR A CA 1
ATOM 850 C C . THR A 1 107 ? -9.500 1.722 19.500 1.00 95.81 107 THR A C 1
ATOM 852 O O . THR A 1 107 ? -10.133 0.868 18.888 1.00 95.81 107 THR A O 1
ATOM 855 N N . LEU A 1 108 ? -8.245 2.011 19.188 1.00 96.19 108 LEU A N 1
ATOM 856 C CA . LEU A 1 108 ? -7.408 1.316 18.218 1.00 96.19 108 LEU A CA 1
ATOM 857 C C . LEU A 1 108 ? -6.368 0.481 18.966 1.00 96.19 108 LEU A C 1
ATOM 859 O O . LEU A 1 108 ? -5.812 0.931 19.968 1.00 96.19 108 LEU A O 1
ATOM 863 N N . ARG A 1 109 ? -6.094 -0.725 18.462 1.00 96.56 109 ARG A N 1
ATOM 864 C CA . ARG A 1 109 ? -5.062 -1.627 18.974 1.00 96.56 109 ARG A CA 1
ATOM 865 C C . ARG A 1 109 ? -4.161 -2.132 17.854 1.00 96.56 109 ARG A C 1
ATOM 867 O O . ARG A 1 109 ? -4.664 -2.665 16.866 1.00 96.56 109 ARG A O 1
ATOM 874 N N . ILE A 1 110 ? -2.846 -2.035 18.049 1.00 94.06 110 ILE A N 1
ATOM 875 C CA . ILE A 1 110 ? -1.822 -2.540 17.123 1.00 94.06 110 ILE A CA 1
ATOM 876 C C . ILE A 1 110 ? -0.961 -3.588 17.841 1.00 94.06 110 ILE A C 1
ATOM 878 O O . ILE A 1 110 ? -0.375 -3.311 18.890 1.00 94.06 110 ILE A O 1
ATOM 882 N N . ASN A 1 111 ? -0.884 -4.790 17.264 1.00 91.19 111 ASN A N 1
ATOM 883 C CA . ASN A 1 111 ? -0.045 -5.911 17.693 1.00 91.19 111 ASN A CA 1
ATOM 884 C C . ASN A 1 111 ? -0.203 -6.313 19.174 1.00 91.19 111 ASN A C 1
ATOM 886 O O . ASN A 1 111 ? 0.790 -6.586 19.837 1.00 91.19 111 ASN A O 1
ATOM 890 N N . ASN A 1 112 ? -1.422 -6.285 19.727 1.00 87.81 112 ASN A N 1
ATOM 891 C CA . ASN A 1 112 ? -1.740 -6.493 21.153 1.00 87.81 112 ASN A CA 1
ATOM 892 C C . ASN A 1 112 ? -1.006 -5.598 22.176 1.00 87.81 112 ASN A C 1
ATOM 894 O O . ASN A 1 112 ? -1.251 -5.735 23.373 1.00 87.81 112 ASN A O 1
ATOM 898 N N . VAL A 1 113 ? -0.135 -4.688 21.741 1.00 89.31 113 VAL A N 1
ATOM 899 C CA . VAL A 1 113 ? 0.761 -3.924 22.621 1.00 89.31 113 VAL A CA 1
ATOM 900 C C . VAL A 1 113 ? 0.350 -2.461 22.675 1.00 89.31 113 VAL A C 1
ATOM 902 O O . VAL A 1 113 ? 0.293 -1.868 23.750 1.00 89.31 113 VAL A O 1
ATOM 905 N N . PHE A 1 114 ? 0.043 -1.869 21.524 1.00 91.31 114 PHE A N 1
ATOM 906 C CA . PHE A 1 114 ? -0.213 -0.439 21.433 1.00 91.31 114 PHE A CA 1
ATOM 907 C C . PHE A 1 114 ? -1.704 -0.159 21.414 1.00 91.31 114 PHE A C 1
ATOM 909 O O . PHE A 1 114 ? -2.430 -0.751 20.618 1.00 91.31 114 PHE A O 1
ATOM 916 N N . PHE A 1 115 ? -2.135 0.778 22.256 1.00 95.31 115 PHE A N 1
ATOM 917 C CA . PHE A 1 115 ? -3.510 1.250 22.330 1.00 95.31 115 PHE A CA 1
ATOM 918 C C . PHE A 1 115 ? -3.537 2.762 22.132 1.00 95.31 115 PHE A C 1
ATOM 920 O O . PHE A 1 115 ? -2.746 3.486 22.737 1.00 95.31 115 PHE A O 1
ATOM 927 N N . ALA A 1 116 ? -4.459 3.243 21.307 1.00 95.75 116 ALA A N 1
ATOM 928 C CA . ALA A 1 116 ? -4.736 4.666 21.161 1.00 95.75 116 ALA A CA 1
ATOM 929 C C . ALA A 1 116 ? -6.240 4.888 21.022 1.00 95.75 116 ALA A C 1
ATOM 931 O O . ALA A 1 116 ? -6.966 3.987 20.615 1.00 95.75 116 ALA A O 1
ATOM 932 N N . ASN A 1 117 ? -6.714 6.086 21.346 1.00 95.69 117 ASN A N 1
ATOM 933 C CA . ASN A 1 117 ? -8.107 6.457 21.118 1.00 95.69 117 ASN A CA 1
ATOM 934 C C . ASN A 1 117 ? -8.189 7.386 19.913 1.00 95.69 117 ASN A C 1
ATOM 936 O O . ASN A 1 117 ? -7.450 8.370 19.825 1.00 95.69 117 ASN A O 1
ATOM 940 N N . LEU A 1 118 ? -9.085 7.049 18.994 1.00 95.25 118 LEU A N 1
ATOM 941 C CA . LEU A 1 118 ? -9.438 7.882 17.861 1.00 95.25 118 LEU A CA 1
ATOM 942 C C . LEU A 1 118 ? -10.151 9.142 18.353 1.00 95.25 118 LEU A C 1
ATOM 944 O O . LEU A 1 118 ? -10.970 9.106 19.273 1.00 95.25 118 LEU A O 1
ATOM 948 N N . VAL A 1 119 ? -9.846 10.257 17.705 1.00 93.81 119 VAL A N 1
ATOM 949 C CA . VAL A 1 119 ? -10.541 11.527 17.857 1.00 93.81 119 VAL A CA 1
ATOM 950 C C . VAL A 1 119 ? -11.187 11.848 16.518 1.00 93.81 119 VAL A C 1
ATOM 952 O O . VAL A 1 119 ? -10.503 12.022 15.507 1.00 93.81 119 VAL A O 1
ATOM 955 N N . CYS A 1 120 ? -12.517 11.885 16.518 1.00 90.31 120 CYS A N 1
ATOM 956 C CA . CYS A 1 120 ? -13.327 12.117 15.330 1.00 90.31 120 CYS A CA 1
ATOM 957 C C . CYS A 1 120 ? -13.917 13.526 15.349 1.00 90.31 120 CYS A C 1
ATOM 959 O O . CYS A 1 120 ? -14.409 13.986 16.384 1.00 90.31 120 CYS A O 1
ATOM 961 N N . PHE A 1 121 ? -13.888 14.204 14.201 1.00 85.12 121 PHE A N 1
ATOM 962 C CA . PHE A 1 121 ? -14.523 15.509 14.058 1.00 85.12 121 PHE A CA 1
ATOM 963 C C . PHE A 1 121 ? -16.034 15.367 13.788 1.00 85.12 121 PHE A C 1
ATOM 965 O O . PHE A 1 121 ? -16.453 14.407 13.144 1.00 85.12 121 PHE A O 1
ATOM 972 N N . PRO A 1 122 ? -16.876 16.310 14.258 1.00 69.00 122 PRO A N 1
ATOM 973 C CA . PRO A 1 122 ? -18.337 16.151 14.267 1.00 69.00 122 PRO A CA 1
ATOM 974 C C . PRO A 1 122 ? -18.985 16.008 12.882 1.00 69.00 122 PRO A C 1
ATOM 976 O O . PRO A 1 122 ? -20.054 15.410 12.771 1.00 69.00 122 PRO A O 1
ATOM 979 N N . ASN A 1 123 ? -18.355 16.580 11.852 1.00 71.12 123 ASN A N 1
ATOM 980 C CA . ASN A 1 123 ? -18.910 16.714 10.503 1.00 71.12 123 ASN A CA 1
ATOM 981 C C . ASN A 1 123 ? -17.976 16.188 9.401 1.00 71.12 123 ASN A C 1
ATOM 983 O O . ASN A 1 123 ? -18.359 16.227 8.234 1.00 71.12 123 ASN A O 1
ATOM 987 N N . ASP A 1 124 ? -16.784 15.700 9.751 1.00 64.75 124 ASP A N 1
ATOM 988 C CA . ASP A 1 124 ? -15.737 15.388 8.778 1.00 64.75 124 ASP A CA 1
ATOM 989 C C . ASP A 1 124 ? -15.433 13.887 8.748 1.00 64.75 124 ASP A C 1
ATOM 991 O O . ASP A 1 124 ? -15.457 13.205 9.771 1.00 64.75 124 ASP A O 1
ATOM 995 N N . ASP A 1 125 ? -15.048 13.379 7.576 1.00 73.44 125 ASP A N 1
ATOM 996 C CA . ASP A 1 125 ? -14.436 12.050 7.413 1.00 73.44 125 ASP A CA 1
ATOM 997 C C . ASP A 1 125 ? -12.959 12.038 7.879 1.00 73.44 125 ASP A C 1
ATOM 999 O O . ASP A 1 125 ? -12.168 11.185 7.472 1.00 73.44 125 ASP A O 1
ATOM 1003 N N . PHE A 1 126 ? -12.571 13.006 8.719 1.00 84.50 126 PHE A N 1
ATOM 1004 C CA . PHE A 1 126 ? -11.230 13.132 9.266 1.00 84.50 126 PHE A CA 1
ATOM 1005 C C . PHE A 1 126 ? -11.176 12.584 10.689 1.00 84.50 126 PHE A C 1
ATOM 1007 O O . PHE A 1 126 ? -11.869 13.048 11.601 1.00 84.50 126 PHE A O 1
ATOM 1014 N N . VAL A 1 127 ? -10.300 11.605 10.873 1.00 94.38 127 VAL A N 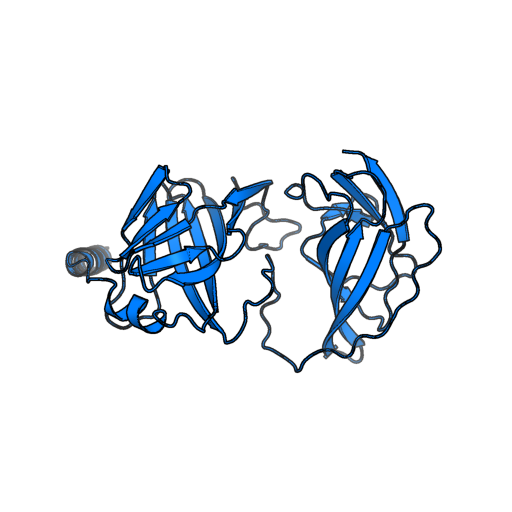1
ATOM 1015 C CA . VAL A 1 127 ? -10.030 10.979 12.160 1.00 94.38 127 VAL A CA 1
ATOM 1016 C C . VAL A 1 127 ? -8.543 11.046 12.422 1.00 94.38 127 VAL A C 1
ATOM 1018 O O . VAL A 1 127 ? -7.735 10.819 11.523 1.00 94.38 127 VAL A O 1
ATOM 1021 N N . TYR A 1 128 ? -8.172 11.349 13.657 1.00 95.38 128 TYR A N 1
ATOM 1022 C CA . TYR A 1 128 ? -6.777 11.373 14.062 1.00 95.38 128 TYR A CA 1
ATOM 1023 C C . TYR A 1 128 ? -6.596 10.723 15.427 1.00 95.38 128 TYR A C 1
ATOM 1025 O O . TYR A 1 128 ? -7.543 10.559 16.191 1.00 95.38 128 TYR A O 1
ATOM 1033 N N . PHE A 1 129 ? -5.371 10.334 15.745 1.00 95.81 129 PHE A N 1
ATOM 1034 C CA . PHE A 1 129 ? -5.007 9.858 17.073 1.00 95.81 129 PHE A CA 1
ATOM 1035 C C . PHE A 1 129 ? -3.541 10.162 17.350 1.00 95.81 129 PHE A C 1
ATOM 1037 O O . PHE A 1 129 ? -2.748 10.407 16.441 1.00 95.81 129 PHE A O 1
ATOM 1044 N N . LYS A 1 130 ? -3.171 10.155 18.627 1.00 95.56 130 LYS A N 1
ATOM 1045 C CA . LYS A 1 130 ? -1.777 10.265 19.052 1.00 95.56 130 LYS A CA 1
ATOM 1046 C C . LYS A 1 130 ? -1.328 8.918 19.598 1.00 95.56 130 LYS A C 1
ATOM 1048 O O . LYS A 1 130 ? -2.017 8.339 20.435 1.00 95.56 130 LYS A O 1
ATOM 1053 N N . LEU A 1 131 ? -0.173 8.444 19.149 1.00 95.50 131 LEU A N 1
ATOM 1054 C CA . LEU A 1 131 ? 0.486 7.265 19.703 1.00 95.50 131 LEU A CA 1
ATOM 1055 C C . LEU A 1 131 ? 1.981 7.574 19.813 1.00 95.50 131 LEU A C 1
ATOM 1057 O O . LEU A 1 131 ? 2.620 7.954 18.832 1.00 95.50 131 LEU A O 1
ATOM 1061 N N . ASN A 1 132 ? 2.526 7.459 21.025 1.00 93.56 132 ASN A N 1
ATOM 1062 C CA . ASN A 1 132 ? 3.876 7.921 21.361 1.00 93.56 132 ASN A CA 1
ATOM 1063 C C . ASN A 1 132 ? 4.079 9.404 20.963 1.00 93.56 132 ASN A C 1
ATOM 1065 O O . ASN A 1 132 ? 3.274 10.269 21.323 1.00 93.56 132 ASN A O 1
ATOM 1069 N N . ASN A 1 133 ? 5.141 9.699 20.211 1.00 94.81 133 ASN A N 1
ATOM 1070 C CA . ASN A 1 133 ? 5.483 11.037 19.718 1.00 94.81 133 ASN A CA 1
ATOM 1071 C C . ASN A 1 133 ? 5.014 11.295 18.278 1.00 94.81 133 ASN A C 1
ATOM 1073 O O . ASN A 1 133 ? 5.505 12.214 17.629 1.00 94.81 133 ASN A O 1
ATOM 1077 N N . PHE A 1 134 ? 4.066 10.506 17.777 1.00 94.94 134 PHE A N 1
ATOM 1078 C CA . PHE A 1 134 ? 3.496 10.682 16.447 1.00 94.94 134 PHE A CA 1
ATOM 1079 C C . PHE A 1 134 ? 2.044 11.149 16.529 1.00 94.94 134 PHE A C 1
ATOM 1081 O O . PHE A 1 134 ? 1.265 10.691 17.374 1.00 94.94 134 PHE A O 1
ATOM 1088 N N . LEU A 1 135 ? 1.687 12.058 15.625 1.00 95.56 135 LEU A N 1
ATOM 1089 C CA . LEU A 1 135 ? 0.311 12.440 15.341 1.00 95.56 135 LEU A CA 1
ATOM 1090 C C . LEU A 1 135 ? -0.120 11.743 14.052 1.00 95.56 135 LEU A C 1
ATOM 1092 O O . LEU A 1 135 ? 0.466 11.991 13.000 1.00 95.56 135 LEU A O 1
ATOM 1096 N N . TYR A 1 136 ? -1.132 10.887 14.145 1.00 96.12 136 TYR A N 1
ATOM 1097 C CA . TYR A 1 136 ? -1.636 10.084 13.038 1.00 96.12 136 TYR A CA 1
ATOM 1098 C C . TYR A 1 136 ? -2.962 10.613 12.529 1.00 96.12 136 TYR A C 1
ATOM 1100 O O . TYR A 1 136 ? -3.837 10.947 13.320 1.00 96.12 136 TYR A O 1
ATOM 1108 N N . SER A 1 137 ? -3.130 10.594 11.214 1.00 95.44 137 SER A N 1
ATOM 1109 C CA . SER A 1 137 ? -4.416 10.694 10.529 1.00 95.44 137 SER A CA 1
ATOM 1110 C C . SER A 1 137 ? -4.844 9.310 10.041 1.00 95.44 137 SER A C 1
ATOM 1112 O O . SER A 1 137 ? -4.005 8.505 9.639 1.00 95.44 137 SER A O 1
ATOM 1114 N N . LEU A 1 138 ? -6.142 9.025 10.097 1.00 95.06 138 LEU A N 1
ATOM 1115 C CA . LEU A 1 138 ? -6.772 7.778 9.675 1.00 95.06 138 LEU A CA 1
ATOM 1116 C C . LEU A 1 138 ? -7.779 8.090 8.566 1.00 95.06 138 LEU A C 1
ATOM 1118 O O . LEU A 1 138 ? -8.679 8.907 8.747 1.00 95.06 138 LEU A O 1
ATOM 1122 N N . SER A 1 139 ? -7.655 7.390 7.442 1.00 92.75 139 SER A N 1
ATOM 1123 C CA . SER A 1 139 ? -8.621 7.397 6.34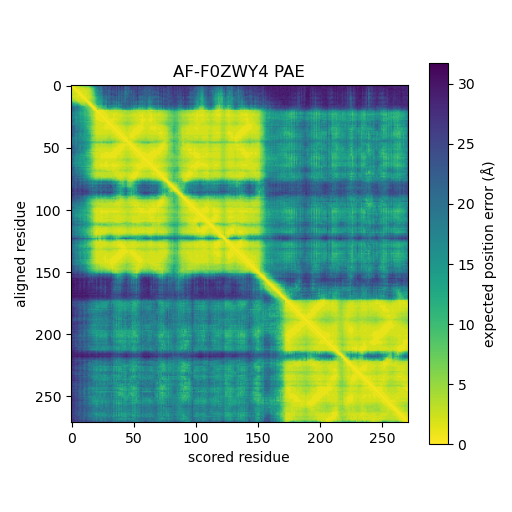6 1.00 92.75 139 SER A CA 1
ATOM 1124 C C . SER A 1 139 ? -9.103 5.976 6.072 1.00 92.75 139 SER A C 1
ATOM 1126 O O . SER A 1 139 ? -8.312 5.029 6.078 1.00 92.75 139 SER A O 1
ATOM 1128 N N . MET A 1 140 ? -10.407 5.818 5.842 1.00 94.12 140 MET A N 1
ATOM 1129 C CA . MET A 1 140 ? -11.028 4.523 5.569 1.00 94.12 140 MET A CA 1
ATOM 1130 C C . MET A 1 140 ? -12.042 4.612 4.436 1.00 94.12 140 MET A C 1
ATOM 1132 O O . MET A 1 140 ? -12.758 5.603 4.298 1.00 94.12 140 MET A O 1
ATOM 1136 N N . ARG A 1 141 ? -12.136 3.541 3.644 1.00 93.88 141 ARG A N 1
ATOM 1137 C CA . ARG A 1 141 ? -13.101 3.416 2.548 1.00 93.88 141 ARG A CA 1
ATOM 1138 C C . ARG A 1 141 ? -13.612 1.986 2.420 1.00 93.88 141 ARG A C 1
ATOM 1140 O O . ARG A 1 141 ? -12.827 1.043 2.423 1.00 93.88 141 ARG A O 1
ATOM 1147 N N . ALA A 1 142 ? -14.926 1.831 2.278 1.00 95.38 142 ALA A N 1
ATOM 1148 C CA . ALA A 1 142 ? -15.567 0.532 2.096 1.00 95.38 142 ALA A CA 1
ATOM 1149 C C . ALA A 1 142 ? -15.665 0.140 0.611 1.00 95.38 142 ALA A C 1
ATOM 1151 O O . ALA A 1 142 ? -15.989 0.964 -0.245 1.00 95.38 142 ALA A O 1
ATOM 1152 N N . TYR A 1 143 ? -15.444 -1.141 0.329 1.00 95.50 143 TYR A N 1
ATOM 1153 C CA . TYR A 1 143 ? -15.503 -1.777 -0.986 1.00 95.50 143 TYR A CA 1
ATOM 1154 C C . TYR A 1 143 ? -16.312 -3.080 -0.914 1.00 95.50 143 TYR A C 1
ATOM 1156 O O . TYR A 1 143 ? -16.474 -3.669 0.156 1.00 95.50 143 TYR A O 1
ATOM 1164 N N . SER A 1 144 ? -16.824 -3.553 -2.054 1.00 95.56 144 SER A N 1
ATOM 1165 C CA . SER A 1 144 ? -17.499 -4.860 -2.158 1.00 95.56 144 SER A CA 1
ATOM 1166 C C . SER A 1 144 ? -16.539 -6.047 -2.027 1.00 95.56 144 SER A C 1
ATOM 1168 O O . SER A 1 144 ? -16.939 -7.106 -1.558 1.00 95.56 144 SER A O 1
ATOM 1170 N N . SER A 1 145 ? -15.278 -5.875 -2.417 1.00 93.81 145 SER A N 1
ATOM 1171 C CA . SER A 1 145 ? -14.199 -6.859 -2.293 1.00 93.81 145 SER A CA 1
ATOM 1172 C C . SER A 1 145 ? -12.929 -6.170 -1.804 1.00 93.81 145 SER A C 1
ATOM 1174 O O . SER A 1 145 ? -12.796 -4.957 -1.951 1.00 93.81 145 SER A O 1
ATOM 1176 N N . CYS A 1 146 ? -11.989 -6.918 -1.224 1.00 88.56 146 CYS A N 1
ATOM 1177 C CA . CYS A 1 146 ? -10.746 -6.324 -0.740 1.00 88.56 146 CYS A CA 1
ATOM 1178 C C . CYS A 1 146 ? -9.847 -5.902 -1.903 1.00 88.56 146 CYS A C 1
ATOM 1180 O O . CYS A 1 146 ? -9.412 -6.775 -2.658 1.00 88.56 146 CYS A O 1
ATOM 1182 N N . PRO A 1 147 ? -9.569 -4.597 -2.066 1.00 83.25 147 PRO A N 1
ATOM 1183 C CA . PRO A 1 147 ? -8.638 -4.145 -3.084 1.00 83.25 147 PRO A CA 1
ATOM 1184 C C . PRO A 1 147 ? -7.217 -4.604 -2.743 1.00 83.25 147 PRO A C 1
ATOM 1186 O O . PRO A 1 147 ? -6.871 -4.805 -1.573 1.00 83.25 147 PRO A O 1
ATOM 1189 N N . ILE A 1 148 ? -6.383 -4.729 -3.773 1.00 76.62 148 ILE A N 1
ATOM 1190 C CA . ILE A 1 148 ? -4.942 -4.924 -3.600 1.00 76.62 148 ILE A CA 1
ATOM 1191 C C . ILE A 1 148 ? -4.369 -3.675 -2.914 1.00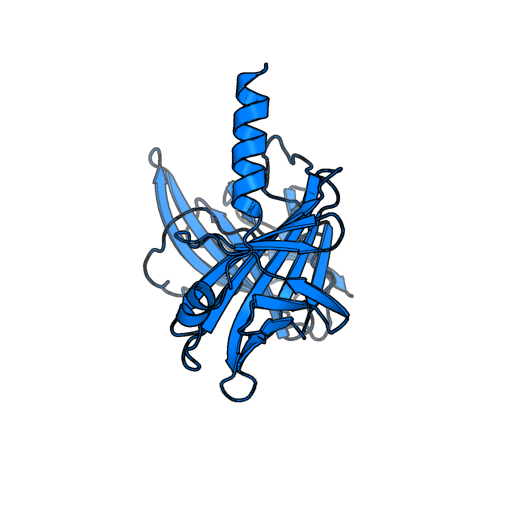 76.62 148 ILE A C 1
ATOM 1193 O O . ILE A 1 148 ? -4.801 -2.549 -3.172 1.00 76.62 148 ILE A O 1
ATOM 1197 N N . LEU A 1 149 ? -3.435 -3.878 -1.988 1.00 74.00 149 LEU A N 1
ATOM 1198 C CA . LEU A 1 149 ? -2.788 -2.797 -1.255 1.00 74.00 149 LEU A CA 1
ATOM 1199 C C . LEU A 1 149 ? -1.514 -2.380 -1.989 1.00 74.00 149 LEU A C 1
ATOM 1201 O O . LEU A 1 149 ? -0.571 -3.158 -2.081 1.00 74.00 149 LEU A O 1
ATOM 1205 N N . TYR A 1 150 ? -1.479 -1.139 -2.463 1.00 67.19 150 TYR A N 1
ATOM 1206 C CA . TYR A 1 150 ? -0.283 -0.538 -3.050 1.00 67.19 150 TYR A CA 1
ATOM 1207 C C . TYR A 1 150 ? 0.233 0.592 -2.158 1.00 67.19 150 TYR A C 1
ATOM 1209 O O . TYR A 1 150 ? -0.555 1.415 -1.687 1.00 67.19 150 TYR A O 1
ATOM 1217 N N . PHE A 1 151 ? 1.543 0.660 -1.940 1.00 65.75 151 PHE A N 1
ATOM 1218 C CA . PHE A 1 151 ? 2.200 1.876 -1.458 1.00 65.75 151 PHE A CA 1
ATOM 1219 C C . PHE A 1 151 ? 2.697 2.668 -2.673 1.00 65.75 151 PHE A C 1
ATOM 1221 O O . PHE A 1 151 ? 3.213 2.069 -3.616 1.00 65.75 151 PHE A O 1
ATOM 1228 N N . GLY A 1 152 ? 2.478 3.989 -2.671 1.00 54.41 152 GLY A N 1
ATOM 1229 C CA . GLY A 1 152 ? 2.925 4.888 -3.745 1.00 54.41 152 GLY A CA 1
ATOM 1230 C C . GLY A 1 152 ? 2.083 4.884 -5.030 1.00 54.41 152 GLY A C 1
ATOM 1231 O O . GLY A 1 152 ? 2.644 4.811 -6.116 1.00 54.41 152 GLY A O 1
ATOM 1232 N N . GLU A 1 153 ? 0.752 4.973 -4.945 1.00 40.66 153 GLU A N 1
ATOM 1233 C CA . GLU A 1 153 ? -0.088 5.143 -6.146 1.00 40.6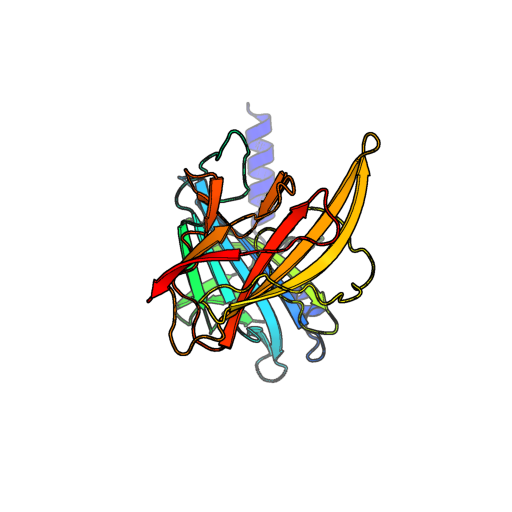6 153 GLU A CA 1
ATOM 1234 C C . GLU A 1 153 ? 0.038 6.568 -6.714 1.00 40.66 153 GLU A C 1
ATOM 1236 O O . GLU A 1 153 ? 0.044 7.545 -5.964 1.00 40.66 153 GLU A O 1
ATOM 1241 N N . ALA A 1 154 ? 0.102 6.699 -8.043 1.00 35.34 154 ALA A N 1
ATOM 1242 C CA . ALA A 1 154 ? -0.004 7.999 -8.699 1.00 35.34 154 ALA A CA 1
ATOM 1243 C C . ALA A 1 154 ? -1.377 8.631 -8.401 1.00 35.34 154 ALA A C 1
ATOM 1245 O O . ALA A 1 154 ? -2.402 7.949 -8.449 1.00 35.34 154 ALA A O 1
ATOM 1246 N N . CYS A 1 155 ? -1.411 9.939 -8.127 1.00 33.25 155 CYS A N 1
ATOM 1247 C CA . CYS A 1 155 ? -2.640 10.708 -7.914 1.00 33.25 155 CYS A CA 1
ATOM 1248 C C . CYS A 1 155 ? -3.459 10.835 -9.213 1.00 33.25 155 CYS A C 1
ATOM 1250 O O . CYS A 1 155 ? -3.511 11.911 -9.803 1.00 33.25 155 CYS A O 1
ATOM 1252 N N . ILE A 1 156 ? -4.093 9.763 -9.696 1.00 35.84 156 ILE A N 1
ATOM 1253 C CA . ILE A 1 156 ? -5.057 9.855 -10.799 1.00 35.84 156 ILE A CA 1
ATOM 1254 C C . ILE A 1 156 ? -6.190 8.834 -10.683 1.00 35.84 156 ILE A C 1
ATOM 1256 O O . ILE A 1 156 ? -6.015 7.698 -10.251 1.00 35.84 156 ILE A O 1
ATOM 1260 N N . LEU A 1 157 ? -7.381 9.310 -11.053 1.00 34.88 157 LEU A N 1
ATOM 1261 C CA . LEU A 1 157 ? -8.675 8.650 -10.919 1.00 34.88 157 LEU A CA 1
ATOM 1262 C C . LEU A 1 157 ? -8.826 7.448 -11.863 1.00 34.88 157 LEU A C 1
ATOM 1264 O O . LEU A 1 157 ? -8.403 7.468 -13.017 1.00 34.88 157 LEU A O 1
ATOM 1268 N N . SER A 1 158 ? -9.499 6.427 -11.336 1.00 30.20 158 SER A N 1
ATOM 1269 C CA . SER A 1 158 ? -9.859 5.151 -11.956 1.00 30.20 158 SER A CA 1
ATOM 1270 C C . SER A 1 158 ? -10.297 5.250 -13.422 1.00 30.20 158 SER A C 1
ATOM 1272 O O . SER A 1 158 ? -11.296 5.897 -13.737 1.00 30.20 158 SER A O 1
ATOM 1274 N N . THR A 1 159 ? -9.604 4.514 -14.289 1.00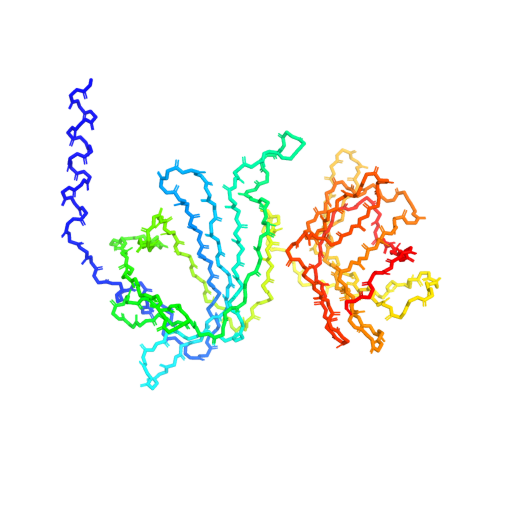 39.91 159 THR A N 1
ATOM 1275 C CA . THR A 1 159 ? -10.044 4.115 -15.639 1.00 39.91 159 THR A CA 1
ATOM 1276 C C . THR A 1 159 ? -10.455 2.619 -15.605 1.00 39.91 159 THR A C 1
ATOM 1278 O O . THR A 1 159 ? -10.144 1.939 -14.623 1.00 39.91 159 THR A O 1
ATOM 1281 N N . PRO A 1 160 ? -11.237 2.105 -16.580 1.00 34.72 160 PRO A N 1
ATOM 1282 C CA . PRO A 1 160 ? -11.906 0.799 -16.502 1.00 34.72 160 PRO A CA 1
ATOM 1283 C C . PRO A 1 160 ? -10.925 -0.389 -16.452 1.00 34.72 160 PRO A C 1
ATOM 1285 O O . PRO A 1 160 ? -9.750 -0.225 -16.781 1.00 34.72 160 PRO A O 1
ATOM 1288 N N . PRO A 1 161 ? -11.391 -1.584 -16.028 1.00 37.50 161 PRO A N 1
ATOM 1289 C CA . PRO A 1 161 ? -10.525 -2.720 -15.730 1.00 37.50 161 PRO A CA 1
ATOM 1290 C C . PRO A 1 161 ? -9.687 -3.151 -16.947 1.00 37.50 161 PRO A C 1
ATOM 1292 O O . PRO A 1 161 ? -10.173 -3.120 -18.081 1.00 37.50 161 PRO A O 1
ATOM 1295 N N . PRO A 1 162 ? -8.431 -3.558 -16.717 1.00 38.44 162 PRO A N 1
ATOM 1296 C CA . PRO A 1 162 ? -7.439 -3.726 -17.766 1.00 38.44 162 PRO A CA 1
ATOM 1297 C C . PRO A 1 162 ? -7.645 -5.019 -18.561 1.00 38.44 162 PRO A C 1
ATOM 1299 O O . PRO A 1 162 ? -8.072 -6.043 -18.030 1.00 38.44 162 PRO A O 1
ATOM 1302 N N . THR A 1 163 ? -7.287 -4.986 -19.845 1.00 40.53 163 THR A N 1
ATOM 1303 C CA . THR A 1 163 ? -7.149 -6.182 -20.687 1.00 40.53 163 THR A CA 1
ATOM 1304 C C . THR A 1 163 ? -5.745 -6.756 -20.486 1.00 40.53 163 THR A C 1
ATOM 1306 O O . THR A 1 163 ? -4.756 -6.085 -20.789 1.00 40.53 163 THR A O 1
ATOM 1309 N N . THR A 1 164 ? -5.626 -7.979 -19.969 1.00 34.91 164 THR A N 1
ATOM 1310 C CA . THR A 1 164 ? -4.332 -8.662 -19.841 1.00 34.91 164 THR A CA 1
ATOM 1311 C C . THR A 1 164 ? -3.814 -9.038 -21.228 1.00 34.91 164 THR A C 1
ATOM 1313 O O . THR A 1 164 ? -4.456 -9.776 -21.971 1.00 34.91 164 THR A O 1
ATOM 1316 N N . THR A 1 165 ? -2.649 -8.511 -21.604 1.00 44.47 165 THR A N 1
ATOM 1317 C CA . THR A 1 165 ? -1.926 -8.945 -22.807 1.00 44.47 165 THR A CA 1
ATOM 1318 C C . THR A 1 165 ? -0.705 -9.733 -22.338 1.00 44.47 165 THR A C 1
ATOM 1320 O O . THR A 1 165 ? 0.084 -9.190 -21.566 1.00 44.47 165 THR A O 1
ATOM 1323 N N . PRO A 1 166 ? -0.536 -11.005 -22.732 1.00 37.94 166 PRO A N 1
ATOM 1324 C CA . PRO A 1 166 ? 0.647 -11.767 -22.364 1.00 37.94 166 PRO A CA 1
ATOM 1325 C C . PRO A 1 166 ? 1.857 -11.217 -23.125 1.00 37.94 166 PRO A C 1
ATOM 1327 O O . PRO A 1 166 ? 1.932 -11.327 -24.348 1.00 37.94 166 PRO A O 1
ATOM 1330 N N . THR A 1 167 ? 2.807 -10.628 -22.402 1.00 51.22 167 THR A N 1
ATOM 1331 C CA . THR A 1 167 ? 4.100 -10.215 -22.959 1.00 51.22 167 THR A CA 1
ATOM 1332 C C . THR A 1 167 ? 5.131 -11.303 -22.682 1.00 51.22 167 THR A C 1
ATOM 1334 O O . THR A 1 167 ? 5.279 -11.759 -21.551 1.00 51.22 167 THR A O 1
ATOM 1337 N N . THR A 1 168 ? 5.838 -11.744 -23.719 1.00 41.97 168 THR A N 1
ATOM 1338 C CA . THR A 1 168 ? 6.904 -12.745 -23.618 1.00 41.97 168 THR A CA 1
ATOM 1339 C C . THR A 1 168 ? 8.200 -12.093 -23.137 1.00 41.97 168 THR A C 1
ATOM 1341 O O . THR A 1 168 ? 8.761 -11.248 -23.833 1.00 41.97 168 THR A O 1
ATOM 1344 N N . THR A 1 169 ? 8.673 -12.489 -21.957 1.00 51.09 169 THR A N 1
ATOM 1345 C CA . THR A 1 169 ? 9.981 -12.113 -21.402 1.00 51.09 169 THR A CA 1
ATOM 1346 C C . THR A 1 169 ? 11.111 -12.781 -22.205 1.00 51.09 169 THR A C 1
ATOM 1348 O O . THR A 1 169 ? 10.985 -13.968 -22.524 1.00 51.09 169 THR A O 1
ATOM 1351 N N . PRO A 1 170 ? 12.215 -12.083 -22.532 1.00 48.59 170 PRO A N 1
ATOM 1352 C CA . PRO A 1 170 ? 13.430 -12.717 -23.046 1.00 48.59 170 PRO A CA 1
ATOM 1353 C C . PRO A 1 170 ? 13.943 -13.806 -22.082 1.00 48.59 170 PRO A C 1
ATOM 1355 O O . PRO A 1 170 ? 13.696 -13.717 -20.876 1.00 48.59 170 PRO A O 1
ATOM 1358 N N . PRO A 1 171 ? 14.653 -14.840 -22.572 1.00 50.59 171 PRO A N 1
ATOM 1359 C CA . PRO A 1 171 ? 15.161 -15.908 -21.720 1.00 50.59 171 PRO A CA 1
ATOM 1360 C C . PRO A 1 171 ? 16.216 -15.360 -20.751 1.00 50.59 171 PRO A C 1
ATOM 1362 O O . PRO A 1 171 ? 17.341 -15.057 -21.140 1.00 50.59 171 PRO A O 1
ATOM 1365 N N . SER A 1 172 ? 15.846 -15.245 -19.477 1.00 63.94 172 SER A N 1
ATOM 1366 C CA . SER A 1 172 ? 16.791 -15.076 -18.376 1.00 63.94 172 SER A CA 1
ATOM 1367 C C . SER A 1 172 ? 17.121 -16.452 -17.795 1.00 63.94 172 SER A C 1
ATOM 1369 O O . SER A 1 172 ? 16.277 -17.347 -17.813 1.00 63.94 172 SER A O 1
ATOM 1371 N N . ASN A 1 173 ? 18.320 -16.627 -17.234 1.00 80.94 173 ASN A N 1
ATOM 1372 C CA . ASN A 1 173 ? 18.674 -17.855 -16.504 1.00 80.94 173 ASN A CA 1
ATOM 1373 C C . ASN A 1 173 ? 17.875 -18.031 -15.198 1.00 80.94 173 ASN A C 1
ATOM 1375 O O . ASN A 1 173 ? 18.075 -19.018 -14.495 1.00 80.94 173 ASN A O 1
ATOM 1379 N N . TYR A 1 174 ? 17.000 -17.076 -14.872 1.00 88.69 174 TYR A N 1
ATOM 1380 C CA . TYR A 1 174 ? 16.146 -17.088 -13.699 1.00 88.69 174 TYR A CA 1
ATOM 1381 C C . TYR A 1 174 ? 14.705 -17.425 -14.084 1.00 88.69 174 TYR A C 1
ATOM 1383 O O . TYR A 1 174 ? 14.137 -16.870 -15.030 1.00 88.69 174 TYR A O 1
ATOM 1391 N N . ASN A 1 175 ? 14.083 -18.304 -13.310 1.00 92.62 175 ASN A N 1
ATOM 1392 C CA . ASN A 1 175 ? 12.665 -18.611 -13.377 1.00 92.62 175 ASN A CA 1
ATOM 1393 C C . ASN A 1 175 ? 11.869 -17.574 -12.576 1.00 92.62 175 ASN A C 1
ATOM 1395 O O . ASN A 1 175 ? 11.285 -17.862 -11.534 1.00 92.62 175 ASN A O 1
ATOM 1399 N N . ILE A 1 176 ? 11.866 -16.332 -13.047 1.00 92.38 176 ILE A N 1
ATOM 1400 C CA . ILE A 1 176 ? 11.086 -15.236 -12.469 1.00 92.38 176 ILE A CA 1
ATOM 1401 C C . ILE A 1 176 ? 10.192 -14.681 -13.575 1.00 92.38 176 ILE A C 1
ATOM 1403 O O . ILE A 1 176 ? 10.651 -14.371 -14.675 1.00 92.38 176 ILE A O 1
ATOM 1407 N N . LYS A 1 177 ? 8.892 -14.591 -13.291 1.00 92.06 177 LYS A N 1
ATOM 1408 C CA . LYS A 1 177 ? 7.880 -14.177 -14.269 1.00 92.06 177 LYS A CA 1
ATOM 1409 C C . LYS A 1 177 ? 7.485 -12.725 -14.030 1.00 92.06 177 LYS A C 1
ATOM 1411 O O . LYS A 1 177 ? 7.278 -12.340 -12.885 1.00 92.06 177 LYS A O 1
ATOM 1416 N N . PHE A 1 178 ? 7.323 -11.961 -15.108 1.00 92.25 178 PHE A N 1
ATOM 1417 C CA . PHE A 1 178 ? 6.727 -10.627 -15.081 1.00 92.25 178 PHE A CA 1
ATOM 1418 C C . PHE A 1 178 ? 5.376 -10.657 -15.789 1.00 92.25 178 PHE A C 1
ATOM 1420 O O . PHE A 1 178 ? 5.268 -11.177 -16.899 1.00 92.25 178 PHE A O 1
ATOM 1427 N N . GLU A 1 179 ? 4.355 -10.088 -15.162 1.00 92.25 179 GLU A N 1
ATOM 1428 C CA . GLU A 1 179 ? 3.034 -9.900 -15.756 1.00 92.25 179 GLU A CA 1
ATOM 1429 C C . GLU A 1 179 ? 2.674 -8.418 -15.752 1.00 92.25 179 GLU A C 1
ATOM 1431 O O . GLU A 1 179 ? 2.429 -7.827 -14.699 1.00 92.25 179 GLU A O 1
ATOM 1436 N N . ASN A 1 180 ? 2.641 -7.822 -16.945 1.00 91.25 180 ASN A N 1
ATOM 1437 C CA . ASN A 1 180 ? 2.369 -6.402 -17.129 1.00 91.25 180 ASN A CA 1
ATOM 1438 C C . ASN A 1 180 ? 0.876 -6.172 -17.350 1.00 91.25 180 ASN A C 1
ATOM 1440 O O . ASN A 1 180 ? 0.262 -6.753 -18.244 1.00 91.25 180 ASN A O 1
ATOM 1444 N N . THR A 1 181 ? 0.307 -5.266 -16.566 1.00 90.12 181 THR A N 1
ATOM 1445 C CA . THR A 1 181 ? -1.088 -4.845 -16.661 1.00 90.12 181 THR A CA 1
ATOM 1446 C C . THR A 1 181 ? -1.134 -3.361 -17.000 1.00 90.12 181 THR A C 1
ATOM 1448 O O . THR A 1 181 ? -0.662 -2.542 -16.216 1.00 90.12 181 THR A O 1
ATOM 1451 N N . LEU A 1 182 ? -1.686 -3.003 -18.165 1.00 89.56 182 LEU A N 1
ATOM 1452 C CA . LEU A 1 182 ? -1.869 -1.604 -18.567 1.00 89.56 182 LEU A CA 1
ATOM 1453 C C . LEU A 1 182 ? -2.989 -0.971 -17.734 1.00 89.56 182 LEU A C 1
ATOM 1455 O O . LEU A 1 182 ? -4.146 -1.342 -17.899 1.00 89.56 182 LEU A O 1
ATOM 1459 N N . ASN A 1 183 ? -2.665 -0.013 -16.868 1.00 79.19 183 ASN A N 1
ATOM 1460 C CA . ASN A 1 183 ? -3.649 0.688 -16.040 1.00 79.19 183 ASN A CA 1
ATOM 1461 C C . ASN A 1 183 ? -4.276 1.884 -16.759 1.00 79.19 183 ASN A C 1
ATOM 1463 O O . ASN A 1 183 ? -5.479 2.099 -16.654 1.00 79.19 183 ASN A O 1
ATOM 1467 N N . SER A 1 184 ? -3.457 2.684 -17.444 1.00 81.94 184 SER A N 1
ATOM 1468 C CA . SER A 1 184 ? -3.877 3.941 -18.069 1.00 81.94 184 SER A CA 1
ATOM 1469 C C . SER A 1 184 ? -2.992 4.277 -19.266 1.00 81.94 184 SER A C 1
ATOM 1471 O O . SER A 1 184 ? -1.858 3.804 -19.362 1.00 81.94 184 SER A O 1
ATOM 1473 N N . GLN A 1 185 ? -3.505 5.102 -20.175 1.00 92.19 185 GLN A N 1
ATOM 1474 C CA . GLN A 1 185 ? -2.738 5.679 -21.273 1.00 92.19 185 GLN A CA 1
ATOM 1475 C C . GLN A 1 185 ? -3.210 7.106 -21.563 1.00 92.19 185 GLN A C 1
ATOM 1477 O O . GLN A 1 185 ? -4.400 7.403 -21.449 1.00 92.19 185 GLN A O 1
ATOM 1482 N N . TRP A 1 186 ? -2.292 7.986 -21.954 1.00 87.75 186 TRP A N 1
ATOM 1483 C CA . TRP A 1 186 ? -2.609 9.367 -22.321 1.00 87.75 186 TRP A CA 1
ATOM 1484 C C . TRP A 1 186 ? -1.614 9.914 -23.337 1.00 87.75 186 TRP A C 1
ATOM 1486 O O . TRP A 1 186 ? -0.468 9.477 -23.404 1.00 87.75 186 TRP A O 1
ATOM 1496 N N . GLU A 1 187 ? -2.042 10.906 -24.110 1.00 91.88 187 GLU A N 1
ATOM 1497 C CA . GLU A 1 187 ? -1.185 11.616 -25.053 1.00 91.88 187 GLU A CA 1
ATOM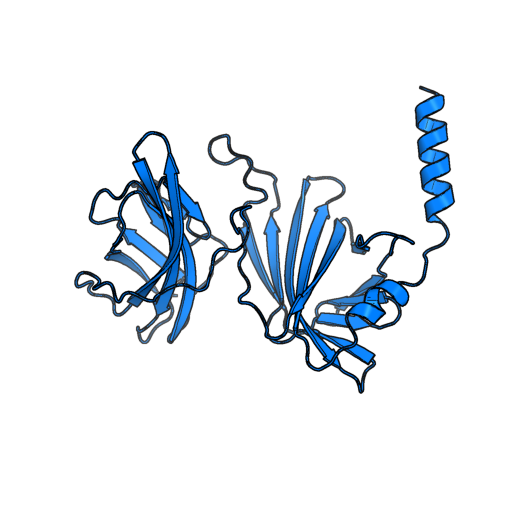 1498 C C . GLU A 1 187 ? -0.828 13.003 -24.506 1.00 91.88 187 GLU A C 1
ATOM 1500 O O . GLU A 1 187 ? -1.683 13.725 -23.992 1.00 91.88 187 GLU A O 1
ATOM 1505 N N . LYS A 1 188 ? 0.447 13.387 -24.605 1.00 86.94 188 LYS A N 1
ATOM 1506 C CA . LYS A 1 188 ? 0.924 14.739 -24.286 1.00 86.94 188 LYS A CA 1
ATOM 1507 C C . LYS A 1 188 ? 2.013 15.124 -25.279 1.00 86.94 188 LYS A C 1
ATOM 1509 O O . LYS A 1 188 ? 2.993 14.400 -25.421 1.00 86.94 188 LYS A O 1
ATOM 1514 N N . ASN A 1 189 ? 1.854 16.266 -25.949 1.00 91.94 189 ASN A N 1
ATOM 1515 C CA . ASN A 1 189 ? 2.797 16.763 -26.961 1.00 91.94 189 ASN A CA 1
ATOM 1516 C C . ASN A 1 189 ? 3.126 15.710 -28.043 1.00 91.94 189 ASN A C 1
ATOM 1518 O O . ASN A 1 189 ? 4.296 15.444 -28.313 1.00 91.94 189 ASN A O 1
ATOM 1522 N N . ASN A 1 190 ? 2.102 15.066 -28.612 1.00 93.19 190 ASN A N 1
ATOM 1523 C CA . ASN A 1 190 ? 2.223 13.992 -29.613 1.00 93.19 190 ASN A CA 1
ATOM 1524 C C . ASN A 1 190 ? 3.049 12.771 -29.159 1.00 93.19 190 ASN A C 1
ATOM 1526 O O . ASN A 1 190 ? 3.551 12.007 -29.982 1.00 93.19 190 ASN A O 1
ATOM 1530 N N . THR A 1 191 ? 3.224 12.590 -27.849 1.00 88.75 191 THR A N 1
ATOM 1531 C CA . THR A 1 191 ? 3.847 11.402 -27.261 1.00 88.75 191 THR A CA 1
ATOM 1532 C C . THR A 1 191 ? 2.787 10.637 -26.484 1.00 88.75 191 THR A C 1
ATOM 1534 O O . THR A 1 191 ? 2.092 11.219 -25.650 1.00 88.75 191 THR A O 1
ATOM 1537 N N . LEU A 1 192 ? 2.658 9.339 -26.759 1.00 91.56 192 LEU A N 1
ATOM 1538 C CA . LEU A 1 192 ? 1.740 8.447 -26.057 1.00 91.56 192 LEU A CA 1
ATOM 1539 C C . LEU A 1 192 ? 2.462 7.805 -24.869 1.00 91.56 192 LEU A C 1
ATOM 1541 O O . LEU A 1 192 ? 3.550 7.247 -25.014 1.00 91.56 192 LEU A O 1
ATOM 1545 N N . PHE A 1 193 ? 1.846 7.902 -23.700 1.00 88.38 193 PHE A N 1
ATOM 1546 C CA . PHE A 1 193 ? 2.341 7.370 -22.441 1.00 88.38 193 PHE A CA 1
ATOM 1547 C C . PHE A 1 193 ? 1.418 6.256 -21.966 1.00 88.38 193 PHE A C 1
ATOM 1549 O O . PHE A 1 193 ? 0.203 6.316 -22.153 1.00 88.38 193 PHE A O 1
ATOM 1556 N N . TYR A 1 194 ? 2.010 5.260 -21.326 1.00 89.25 194 TYR A N 1
ATOM 1557 C CA . TYR A 1 194 ? 1.350 4.069 -20.824 1.00 89.25 194 TYR A CA 1
ATOM 1558 C C . TYR A 1 194 ? 1.789 3.840 -19.384 1.00 89.25 194 TYR A C 1
ATOM 1560 O O . TYR A 1 194 ? 2.984 3.778 -19.096 1.00 89.25 194 TYR A O 1
ATOM 1568 N N . GLN A 1 195 ? 0.827 3.700 -18.483 1.00 88.38 195 GLN A N 1
ATOM 1569 C CA . GLN A 1 195 ? 1.063 3.372 -17.085 1.00 88.38 195 GLN A CA 1
ATOM 1570 C C . GLN A 1 195 ? 0.800 1.889 -16.861 1.00 88.38 195 GLN A C 1
ATOM 1572 O O . GLN A 1 195 ? -0.281 1.398 -17.188 1.00 88.38 195 GLN A O 1
ATOM 1577 N N . PHE A 1 196 ? 1.766 1.196 -16.270 1.00 88.69 196 PHE A N 1
ATOM 1578 C CA . PHE A 1 196 ? 1.690 -0.233 -16.004 1.00 88.69 196 PHE A CA 1
ATOM 1579 C C . PHE A 1 196 ? 1.841 -0.549 -14.522 1.00 88.69 196 PHE A C 1
ATOM 1581 O O . PHE A 1 196 ? 2.623 0.079 -13.808 1.00 88.69 196 PHE A O 1
ATOM 1588 N N . THR A 1 197 ? 1.155 -1.609 -14.112 1.00 89.50 197 THR A N 1
ATOM 1589 C CA . THR A 1 197 ? 1.388 -2.359 -12.882 1.00 89.50 197 THR A CA 1
ATOM 1590 C C . THR A 1 197 ? 1.984 -3.690 -13.295 1.00 89.50 197 THR A C 1
ATOM 1592 O O . THR A 1 197 ? 1.446 -4.363 -14.173 1.00 89.50 197 THR A O 1
ATOM 1595 N N . THR A 1 198 ? 3.101 -4.065 -12.688 1.00 91.69 198 THR A N 1
ATOM 1596 C CA . THR A 1 198 ? 3.804 -5.313 -12.975 1.00 91.69 198 THR A CA 1
ATOM 1597 C C . THR A 1 198 ? 3.841 -6.189 -11.753 1.00 91.69 198 THR A C 1
ATOM 1599 O O . THR A 1 198 ? 4.341 -5.777 -10.708 1.00 91.69 198 THR A O 1
ATOM 1602 N N . ILE A 1 199 ? 3.357 -7.413 -11.916 1.00 93.19 199 ILE A N 1
ATOM 1603 C CA . ILE A 1 199 ? 3.522 -8.468 -10.928 1.00 93.19 199 ILE A CA 1
ATOM 1604 C C . ILE A 1 199 ? 4.777 -9.248 -11.305 1.00 93.19 199 ILE A C 1
ATOM 1606 O O . ILE A 1 199 ? 4.836 -9.888 -12.353 1.00 93.19 199 ILE A O 1
ATOM 1610 N N . LEU A 1 200 ? 5.783 -9.186 -10.443 1.00 94.56 200 LEU A N 1
ATOM 1611 C CA . LEU A 1 200 ? 6.921 -10.089 -10.442 1.00 94.56 200 LEU A CA 1
ATOM 1612 C C . LEU A 1 200 ? 6.549 -11.306 -9.597 1.00 94.56 200 LEU A C 1
ATOM 1614 O O . LEU A 1 200 ? 6.162 -11.137 -8.446 1.00 94.56 200 LEU A O 1
ATOM 1618 N N . GLN A 1 201 ? 6.712 -12.521 -10.115 1.00 95.44 201 GLN A N 1
ATOM 1619 C CA . GLN A 1 201 ? 6.540 -13.759 -9.350 1.00 95.44 201 GLN A CA 1
ATOM 1620 C C . GLN A 1 201 ? 7.853 -14.534 -9.256 1.00 95.44 201 GLN A C 1
ATOM 1622 O O . GLN A 1 201 ? 8.457 -14.865 -10.281 1.00 95.44 201 GLN A O 1
ATOM 1627 N N . ASN A 1 202 ? 8.249 -14.887 -8.031 1.00 96.06 202 ASN A N 1
ATOM 1628 C CA . ASN A 1 202 ? 9.371 -15.783 -7.792 1.00 96.06 202 ASN A CA 1
ATOM 1629 C C . ASN A 1 202 ? 8.964 -17.234 -8.109 1.00 96.06 202 ASN A C 1
ATOM 1631 O O . ASN A 1 202 ? 8.261 -17.873 -7.328 1.00 96.06 202 ASN A O 1
ATOM 1635 N N . ASN A 1 203 ? 9.391 -17.769 -9.255 1.00 95.56 203 ASN A N 1
ATOM 1636 C CA . ASN A 1 203 ? 9.200 -19.180 -9.602 1.00 95.56 203 ASN A CA 1
ATOM 1637 C C . ASN A 1 203 ? 10.466 -20.026 -9.394 1.00 95.56 203 ASN A C 1
ATOM 1639 O O . ASN A 1 203 ? 10.472 -21.204 -9.764 1.00 95.56 203 ASN A O 1
ATOM 1643 N N . GLU A 1 204 ? 11.492 -19.466 -8.752 1.00 95.19 204 GLU A N 1
ATOM 1644 C CA . GLU A 1 204 ? 12.630 -20.224 -8.242 1.00 95.19 204 GLU A CA 1
ATOM 1645 C C . GLU A 1 204 ? 12.218 -21.123 -7.072 1.00 95.19 204 GLU A C 1
ATOM 1647 O O . GLU A 1 204 ? 11.129 -21.017 -6.501 1.00 95.19 204 GLU A O 1
ATOM 1652 N N . ASN A 1 205 ? 13.125 -22.019 -6.690 1.00 95.44 205 ASN A N 1
ATOM 1653 C CA . ASN A 1 205 ? 13.001 -22.840 -5.487 1.00 95.44 205 ASN A CA 1
ATOM 1654 C C . ASN A 1 205 ? 13.694 -22.224 -4.255 1.00 95.44 205 ASN A C 1
ATOM 1656 O O . ASN A 1 205 ? 13.820 -22.900 -3.236 1.00 95.44 205 ASN A O 1
ATOM 1660 N N . TYR A 1 206 ? 14.147 -20.970 -4.339 1.00 94.50 206 TYR A N 1
ATOM 1661 C CA . TYR A 1 206 ? 14.793 -20.236 -3.250 1.00 94.50 206 TYR A CA 1
ATOM 1662 C C . TYR A 1 206 ? 14.243 -18.811 -3.128 1.00 94.50 206 TYR A C 1
ATOM 1664 O O . TYR A 1 206 ? 13.737 -18.240 -4.096 1.00 94.50 206 TYR A O 1
ATOM 1672 N N . ALA A 1 207 ? 14.368 -18.229 -1.936 1.00 93.56 207 ALA A N 1
ATOM 1673 C CA . ALA A 1 207 ? 14.080 -16.819 -1.705 1.00 93.56 207 ALA A CA 1
ATOM 1674 C C . ALA A 1 207 ? 15.237 -15.934 -2.188 1.00 93.56 207 ALA A C 1
ATOM 1676 O O . ALA A 1 207 ? 16.404 -16.330 -2.119 1.00 93.56 207 ALA A O 1
ATOM 1677 N N . PHE A 1 208 ? 14.936 -14.721 -2.643 1.00 94.31 208 PHE A N 1
ATOM 1678 C CA . PHE A 1 208 ? 15.959 -13.729 -2.981 1.00 94.31 208 PHE A CA 1
ATOM 1679 C C . PHE A 1 208 ? 15.644 -12.373 -2.353 1.00 94.31 208 PHE A C 1
ATOM 1681 O O . PHE A 1 208 ? 14.481 -11.988 -2.238 1.00 94.31 208 PHE A O 1
ATOM 1688 N N . SER A 1 209 ? 16.692 -11.676 -1.922 1.00 89.69 209 SER A N 1
ATOM 1689 C CA . SER A 1 209 ? 16.631 -10.388 -1.217 1.00 89.69 209 SER A CA 1
ATOM 1690 C C . SER A 1 209 ? 16.901 -9.196 -2.128 1.00 89.69 209 SER A C 1
ATOM 1692 O O . SER A 1 209 ? 16.515 -8.076 -1.818 1.00 89.69 209 SER A O 1
ATOM 1694 N N . SER A 1 210 ? 17.533 -9.427 -3.279 1.00 92.88 210 SER A N 1
ATOM 1695 C CA . SER A 1 210 ? 17.817 -8.386 -4.262 1.00 92.88 210 SER A CA 1
ATOM 1696 C C . SER A 1 210 ? 17.671 -8.915 -5.681 1.00 92.88 210 SER A C 1
ATOM 1698 O O . SER A 1 210 ? 17.895 -10.100 -5.942 1.00 92.88 210 SER A O 1
ATOM 1700 N N . ILE A 1 211 ? 17.303 -8.016 -6.589 1.00 94.56 211 ILE A N 1
ATOM 1701 C CA . ILE A 1 211 ? 17.180 -8.249 -8.024 1.00 94.56 211 ILE A CA 1
ATOM 1702 C C . ILE A 1 211 ? 17.730 -7.041 -8.777 1.00 94.56 211 ILE A C 1
ATOM 1704 O O . ILE A 1 211 ? 17.546 -5.903 -8.351 1.00 94.56 211 ILE A O 1
ATOM 1708 N N . GLU A 1 212 ? 18.371 -7.289 -9.912 1.00 93.50 212 GLU A N 1
ATOM 1709 C CA . GLU A 1 212 ? 18.745 -6.269 -10.884 1.00 93.50 212 GLU A CA 1
ATOM 1710 C C . GLU A 1 212 ? 17.951 -6.494 -12.173 1.00 93.50 212 GLU A C 1
ATOM 1712 O O . GLU A 1 212 ? 18.190 -7.447 -12.923 1.00 93.50 212 GLU A O 1
ATOM 1717 N N . ILE A 1 213 ? 16.994 -5.605 -12.414 1.00 92.06 213 ILE A N 1
ATOM 1718 C CA . ILE A 1 213 ? 16.103 -5.598 -13.567 1.00 92.06 213 ILE A CA 1
ATOM 1719 C C . ILE A 1 213 ? 16.676 -4.645 -14.615 1.00 92.06 213 ILE A C 1
ATOM 1721 O O . ILE A 1 213 ? 16.828 -3.443 -14.377 1.00 92.06 213 ILE A O 1
ATOM 1725 N N . VAL A 1 214 ? 16.974 -5.191 -15.788 1.00 88.38 214 VAL A N 1
ATOM 1726 C CA . VAL A 1 214 ? 17.436 -4.453 -16.960 1.00 88.38 214 VAL A CA 1
ATOM 1727 C C . VAL A 1 214 ? 16.247 -4.058 -17.820 1.00 88.38 214 VAL A C 1
ATOM 1729 O O . VAL A 1 214 ? 15.301 -4.820 -18.045 1.00 88.38 214 VAL A O 1
ATOM 1732 N N . ASN A 1 215 ? 16.324 -2.828 -18.312 1.00 80.00 215 ASN A N 1
ATOM 1733 C CA . ASN A 1 215 ? 15.453 -2.304 -19.344 1.00 80.00 215 ASN A CA 1
ATOM 1734 C C . ASN A 1 215 ? 16.095 -2.572 -20.716 1.00 80.00 215 ASN A C 1
ATOM 1736 O O . ASN A 1 215 ? 16.901 -1.784 -21.209 1.00 80.00 215 ASN A O 1
ATOM 174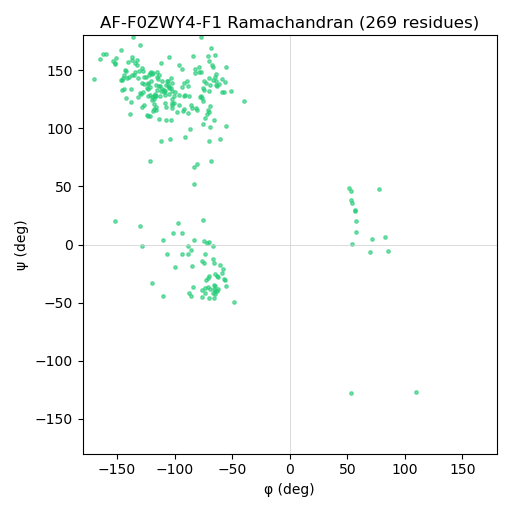0 N N . ASP A 1 216 ? 15.731 -3.698 -21.324 1.00 66.56 216 ASP A N 1
ATOM 1741 C CA . ASP A 1 216 ? 16.376 -4.250 -22.525 1.00 66.56 216 ASP A CA 1
ATOM 1742 C C . ASP A 1 216 ? 16.158 -3.469 -23.831 1.00 66.56 216 ASP A C 1
ATOM 1744 O O . ASP A 1 216 ? 16.616 -3.895 -24.890 1.00 66.56 216 ASP A O 1
ATOM 1748 N N . GLY A 1 217 ? 15.449 -2.337 -23.816 1.00 55.22 217 GLY A N 1
ATOM 1749 C CA . GLY A 1 217 ? 14.920 -1.789 -25.069 1.00 55.22 217 GLY A CA 1
ATOM 1750 C C . GLY A 1 217 ? 14.727 -0.287 -25.153 1.00 55.22 217 GLY A C 1
ATOM 1751 O O . GLY A 1 217 ? 13.962 0.146 -26.010 1.00 55.22 217 GLY A O 1
ATOM 1752 N N . LYS A 1 218 ? 15.379 0.526 -24.311 1.00 58.62 218 LYS A N 1
ATOM 1753 C CA . LYS A 1 218 ? 15.247 2.001 -24.361 1.00 58.62 218 LYS A CA 1
ATOM 1754 C C . LYS A 1 218 ? 13.801 2.497 -24.214 1.00 58.62 218 LYS A C 1
ATOM 1756 O O . LYS A 1 218 ? 13.438 3.537 -24.763 1.00 58.62 218 LYS A O 1
ATOM 1761 N N . TRP A 1 219 ? 12.948 1.778 -23.495 1.00 61.88 219 TRP A N 1
ATOM 1762 C CA . TRP A 1 219 ? 11.632 2.296 -23.139 1.00 61.88 219 TRP A CA 1
ATOM 1763 C C . TRP A 1 219 ? 11.938 3.330 -22.077 1.00 61.88 219 TRP A C 1
ATOM 1765 O O . TRP A 1 219 ? 12.427 2.965 -21.014 1.00 61.88 219 TRP A O 1
ATOM 1775 N N . GLY A 1 220 ? 11.780 4.612 -22.395 1.00 62.81 220 GLY A N 1
ATOM 1776 C CA . GLY A 1 220 ? 12.036 5.684 -21.444 1.00 62.81 220 GLY A CA 1
ATOM 1777 C C . GLY A 1 220 ? 11.110 5.506 -20.251 1.00 62.81 220 GLY A C 1
ATOM 1778 O O . GLY A 1 220 ? 9.979 5.977 -20.295 1.00 62.81 220 GLY A O 1
ATOM 1779 N N . VAL A 1 221 ? 11.558 4.771 -19.231 1.00 69.50 221 VAL A N 1
ATOM 1780 C CA . VAL A 1 221 ? 10.876 4.683 -17.947 1.00 69.50 221 VAL A CA 1
ATOM 1781 C C . VAL A 1 221 ? 11.048 6.057 -17.339 1.00 69.50 221 VAL A C 1
ATOM 1783 O O . VAL A 1 221 ? 12.136 6.424 -16.897 1.00 69.50 221 VAL A O 1
ATOM 1786 N N . LEU A 1 222 ? 9.988 6.846 -17.442 1.00 78.62 222 LEU A N 1
ATOM 1787 C CA . LEU A 1 222 ? 9.991 8.225 -16.972 1.00 78.62 222 LEU A CA 1
ATOM 1788 C C . LEU A 1 222 ? 9.934 8.233 -15.455 1.00 78.62 222 LEU A C 1
ATOM 1790 O O . LEU A 1 222 ? 10.657 8.976 -14.804 1.00 78.62 222 LEU A O 1
ATOM 1794 N N . GLU A 1 223 ? 9.094 7.354 -14.918 1.00 82.19 223 GLU A N 1
ATOM 1795 C CA . GLU A 1 223 ? 8.839 7.202 -13.498 1.00 82.19 223 GLU A CA 1
ATOM 1796 C C . GLU A 1 223 ? 8.582 5.725 -13.203 1.00 82.19 223 GLU A C 1
ATOM 1798 O O . GLU A 1 223 ? 7.934 5.026 -13.989 1.00 82.19 223 GLU A O 1
ATOM 1803 N N . ALA A 1 224 ? 9.095 5.258 -12.069 1.00 86.12 224 ALA A N 1
ATOM 1804 C CA . ALA A 1 224 ? 8.815 3.948 -11.503 1.00 86.12 224 ALA A CA 1
ATOM 1805 C C . ALA A 1 224 ? 8.557 4.108 -10.003 1.00 86.12 224 ALA A C 1
ATOM 1807 O O . ALA A 1 224 ? 9.159 4.965 -9.356 1.00 86.12 224 ALA A O 1
ATOM 1808 N N . TRP A 1 225 ? 7.668 3.287 -9.453 1.00 84.94 225 TRP A N 1
ATOM 1809 C CA . TRP A 1 225 ? 7.382 3.229 -8.022 1.00 84.94 225 TRP A CA 1
ATOM 1810 C C . TRP A 1 225 ? 7.482 1.790 -7.529 1.00 84.94 225 TRP A C 1
ATOM 1812 O O . TRP A 1 225 ? 7.270 0.843 -8.286 1.00 84.94 225 TRP A O 1
ATOM 1822 N N . ASN A 1 226 ? 7.827 1.634 -6.250 1.00 84.56 226 ASN A N 1
ATOM 1823 C CA . ASN A 1 226 ? 8.220 0.356 -5.645 1.00 84.56 226 ASN A CA 1
ATOM 1824 C C . ASN A 1 226 ? 9.407 -0.315 -6.359 1.00 84.56 226 ASN A C 1
ATOM 1826 O O . ASN A 1 226 ? 9.550 -1.529 -6.343 1.00 84.56 226 ASN A O 1
ATOM 1830 N N . LEU A 1 227 ? 10.286 0.481 -6.963 1.00 89.25 227 LEU A N 1
ATOM 1831 C CA . LEU A 1 227 ? 11.605 0.080 -7.442 1.00 89.25 227 LEU A CA 1
ATOM 1832 C C . LEU A 1 227 ? 12.576 1.228 -7.179 1.00 89.25 227 LEU A C 1
ATOM 1834 O O . LEU A 1 227 ? 12.187 2.393 -7.256 1.00 89.25 227 LEU A O 1
ATOM 1838 N N . ASN A 1 228 ? 13.839 0.896 -6.938 1.00 84.12 228 ASN A N 1
ATOM 1839 C CA . ASN A 1 228 ? 14.918 1.868 -6.837 1.00 84.12 228 ASN A CA 1
ATOM 1840 C C . ASN A 1 228 ? 15.751 1.853 -8.113 1.00 84.12 228 ASN A C 1
ATOM 1842 O O . ASN A 1 228 ? 16.123 0.787 -8.604 1.00 84.12 228 ASN A O 1
ATOM 1846 N N . LYS A 1 229 ? 16.073 3.039 -8.633 1.00 85.75 229 LYS A N 1
ATOM 1847 C CA . LYS A 1 229 ? 17.046 3.178 -9.715 1.00 85.75 229 LYS A CA 1
ATOM 1848 C C . LYS A 1 229 ? 18.455 3.014 -9.139 1.00 85.75 229 LYS A C 1
ATOM 1850 O O . LYS A 1 229 ? 18.812 3.687 -8.178 1.00 85.75 229 LYS A O 1
ATOM 1855 N N . LEU A 1 230 ? 19.229 2.101 -9.708 1.00 84.88 230 LEU A N 1
ATOM 1856 C CA . LEU A 1 230 ? 20.608 1.815 -9.322 1.00 84.88 230 LEU A CA 1
ATOM 1857 C C . LEU A 1 230 ? 21.571 2.787 -10.020 1.00 84.88 230 LEU A C 1
ATOM 1859 O O . LEU A 1 230 ? 21.232 3.376 -11.048 1.00 84.88 230 LEU A O 1
ATOM 1863 N N . GLU A 1 231 ? 22.800 2.910 -9.512 1.00 81.75 231 GLU A N 1
ATOM 1864 C CA . GLU A 1 231 ? 23.832 3.800 -10.082 1.00 81.75 231 GLU A CA 1
ATOM 1865 C C . GLU A 1 231 ? 24.129 3.509 -11.560 1.00 81.75 231 GLU A C 1
ATOM 1867 O O . GLU A 1 231 ? 24.446 4.405 -12.338 1.00 81.75 231 GLU A O 1
ATOM 1872 N N . ASN A 1 232 ? 23.978 2.250 -11.972 1.00 82.75 232 ASN A N 1
ATOM 1873 C CA . ASN A 1 232 ? 24.182 1.815 -13.351 1.00 82.75 232 ASN A CA 1
ATOM 1874 C C . ASN A 1 232 ? 22.957 2.033 -14.265 1.00 82.75 232 ASN A C 1
ATOM 1876 O O . ASN A 1 232 ? 22.979 1.618 -15.422 1.00 82.75 232 ASN A O 1
ATOM 1880 N N . GLY A 1 233 ? 21.891 2.656 -13.755 1.00 85.00 233 GLY A N 1
ATOM 1881 C CA . GLY A 1 233 ? 20.658 2.949 -14.483 1.00 85.00 233 GLY A CA 1
ATOM 1882 C C . GLY A 1 233 ? 19.624 1.819 -14.513 1.00 85.00 233 GLY A C 1
ATOM 1883 O O . GLY A 1 233 ? 18.516 2.058 -14.996 1.00 85.00 233 GLY A O 1
ATOM 1884 N N . ASN A 1 234 ? 19.946 0.632 -13.989 1.00 90.00 234 ASN A N 1
ATOM 1885 C CA . ASN A 1 234 ? 18.995 -0.473 -13.837 1.00 90.00 234 ASN A CA 1
ATOM 1886 C C . ASN A 1 234 ? 18.065 -0.245 -12.643 1.00 90.00 234 ASN A C 1
ATOM 1888 O O . ASN A 1 234 ? 18.190 0.741 -11.916 1.00 90.00 234 ASN A O 1
ATOM 1892 N N . TYR A 1 235 ? 17.133 -1.169 -12.430 1.00 91.56 235 TYR A N 1
ATOM 1893 C CA . TYR A 1 235 ? 16.211 -1.116 -11.303 1.00 91.56 235 TYR A CA 1
ATOM 1894 C C . TYR A 1 235 ? 16.441 -2.280 -10.352 1.00 91.56 235 TYR A C 1
ATOM 1896 O O . TYR A 1 235 ? 16.739 -3.391 -10.782 1.00 91.56 235 TYR A O 1
ATOM 1904 N N . GLY A 1 236 ? 16.272 -2.033 -9.062 1.00 91.81 236 GLY A N 1
ATOM 1905 C CA . GLY A 1 236 ? 16.267 -3.069 -8.044 1.00 91.81 236 GLY A CA 1
ATOM 1906 C C . GLY A 1 236 ? 15.154 -2.860 -7.040 1.00 91.81 236 GLY A C 1
ATOM 1907 O O . GLY A 1 236 ? 14.378 -1.903 -7.125 1.00 91.81 236 GLY A O 1
ATOM 1908 N N . PHE A 1 237 ? 15.063 -3.776 -6.086 1.00 89.94 237 PHE A N 1
ATOM 1909 C CA . PHE A 1 237 ? 14.106 -3.620 -5.010 1.00 89.94 237 PHE A CA 1
ATOM 1910 C C . PHE A 1 237 ? 14.414 -2.392 -4.145 1.00 89.94 237 PHE A C 1
ATOM 1912 O O . PHE A 1 237 ? 15.580 -2.031 -3.958 1.00 89.94 237 PHE A O 1
ATOM 1919 N N . PRO A 1 238 ? 13.373 -1.738 -3.609 1.00 82.06 238 PRO A N 1
ATOM 1920 C CA . PRO A 1 238 ? 13.554 -0.757 -2.555 1.00 82.06 238 PRO A CA 1
ATOM 1921 C C . PRO A 1 238 ? 14.048 -1.434 -1.271 1.00 82.06 238 PRO A C 1
ATOM 1923 O O . PRO A 1 238 ? 13.752 -2.603 -1.030 1.00 82.06 238 PRO A O 1
ATOM 1926 N N . GLY A 1 239 ? 14.774 -0.693 -0.426 1.00 74.50 239 GLY A N 1
ATOM 1927 C CA . GLY A 1 239 ? 15.425 -1.240 0.777 1.00 74.50 239 GLY A CA 1
ATOM 1928 C C . GLY A 1 239 ? 14.477 -1.914 1.776 1.00 74.50 239 GLY A C 1
ATOM 1929 O O . GLY A 1 239 ? 14.902 -2.775 2.539 1.00 74.50 239 GLY A O 1
ATOM 1930 N N . TYR A 1 240 ? 13.184 -1.584 1.723 1.00 72.81 240 TYR A N 1
ATOM 1931 C CA . TYR A 1 240 ? 12.157 -2.178 2.575 1.00 72.81 240 TYR A CA 1
ATOM 1932 C C . TYR A 1 240 ? 11.739 -3.605 2.165 1.00 72.81 240 TYR A C 1
ATOM 1934 O O . TYR A 1 240 ? 11.060 -4.294 2.929 1.00 72.81 240 TYR A O 1
ATOM 1942 N N . VAL A 1 241 ? 12.099 -4.064 0.961 1.00 82.12 241 VAL A N 1
ATOM 1943 C CA . VAL A 1 241 ? 11.856 -5.443 0.513 1.00 82.12 241 VAL A CA 1
ATOM 1944 C C . VAL A 1 241 ? 13.024 -6.302 0.979 1.00 82.12 241 VAL A C 1
ATOM 1946 O O . VAL A 1 241 ? 14.083 -6.318 0.361 1.00 82.12 241 VAL A O 1
ATOM 1949 N N . SER A 1 242 ? 12.833 -7.024 2.082 1.00 81.56 242 SER A N 1
ATOM 1950 C CA . SER A 1 242 ? 13.890 -7.858 2.664 1.00 81.56 242 SER A CA 1
ATOM 1951 C C . SER A 1 242 ? 14.125 -9.161 1.894 1.00 81.56 242 SER A C 1
ATOM 1953 O O . SER A 1 242 ? 15.270 -9.583 1.745 1.00 81.56 242 SER A O 1
ATOM 1955 N N . LYS A 1 243 ? 13.054 -9.808 1.414 1.00 90.75 243 LYS A N 1
ATOM 1956 C CA . LYS A 1 243 ? 13.093 -10.993 0.543 1.00 90.75 243 LYS A CA 1
ATOM 1957 C C . LYS A 1 243 ? 11.746 -11.270 -0.116 1.00 90.75 243 LYS A C 1
ATOM 1959 O O . LYS A 1 243 ? 10.716 -10.843 0.396 1.00 90.75 243 LYS A O 1
ATOM 1964 N N . ILE A 1 244 ? 11.777 -12.035 -1.206 1.00 91.38 244 ILE A N 1
ATOM 1965 C CA . ILE A 1 244 ? 10.610 -12.631 -1.867 1.00 91.38 244 ILE A CA 1
ATOM 1966 C C . ILE A 1 244 ? 10.754 -14.156 -1.825 1.00 91.38 244 ILE A C 1
ATOM 1968 O O . ILE A 1 244 ? 11.679 -14.707 -2.429 1.00 91.38 244 ILE A O 1
ATOM 1972 N N . GLU A 1 245 ? 9.860 -14.844 -1.116 1.00 95.69 245 GLU A N 1
ATOM 1973 C CA . GLU A 1 245 ? 9.869 -16.308 -0.985 1.00 95.69 245 GLU A CA 1
ATOM 1974 C C . GLU A 1 245 ? 9.473 -17.012 -2.297 1.00 95.69 245 GLU A C 1
ATOM 1976 O O . GLU A 1 245 ? 8.874 -16.397 -3.187 1.00 95.69 245 GLU A O 1
ATOM 1981 N N . PRO A 1 246 ? 9.769 -18.317 -2.458 1.00 96.06 246 PRO A N 1
ATOM 1982 C CA . PRO A 1 246 ? 9.234 -19.098 -3.566 1.00 96.06 246 PRO A CA 1
ATOM 1983 C C . PRO A 1 246 ? 7.713 -18.951 -3.671 1.00 96.06 246 PRO A C 1
ATOM 1985 O O . PRO A 1 246 ? 6.990 -19.106 -2.689 1.00 96.06 246 PRO A O 1
ATOM 1988 N N . LYS A 1 247 ? 7.226 -18.697 -4.888 1.00 93.56 247 LYS A N 1
ATOM 1989 C CA . LYS A 1 247 ? 5.818 -18.439 -5.243 1.00 93.56 247 LYS A CA 1
ATOM 1990 C C . LYS A 1 247 ? 5.237 -17.114 -4.766 1.00 93.56 247 LYS A C 1
ATOM 1992 O O . LYS A 1 247 ? 4.129 -16.789 -5.199 1.00 93.56 247 LYS A O 1
ATOM 1997 N N . GLU A 1 248 ? 5.957 -16.336 -3.966 1.00 93.25 248 GLU A N 1
ATOM 1998 C CA . GLU A 1 248 ? 5.526 -14.985 -3.635 1.00 93.25 248 GLU A CA 1
ATOM 1999 C C . GLU A 1 248 ? 5.636 -14.049 -4.836 1.00 93.25 248 GLU A C 1
ATOM 2001 O O . GLU A 1 248 ? 6.360 -14.282 -5.814 1.00 93.25 248 GLU A O 1
ATOM 2006 N N . THR A 1 249 ? 4.862 -12.974 -4.745 1.00 93.19 249 THR A N 1
ATOM 2007 C CA . THR A 1 249 ? 4.789 -11.942 -5.764 1.00 93.19 249 THR A CA 1
ATOM 2008 C C . THR A 1 249 ? 5.177 -10.592 -5.195 1.00 93.19 249 THR A C 1
ATOM 2010 O O . THR A 1 249 ? 4.737 -10.227 -4.106 1.00 93.19 249 THR A O 1
ATOM 2013 N N . PHE A 1 250 ? 5.907 -9.814 -5.980 1.00 91.69 250 PHE A N 1
ATOM 2014 C CA . PHE A 1 250 ? 6.192 -8.412 -5.724 1.00 91.69 250 PHE A CA 1
ATOM 2015 C C . PHE A 1 250 ? 5.521 -7.555 -6.793 1.00 91.69 250 PHE A C 1
ATOM 2017 O O . PHE A 1 250 ? 5.568 -7.899 -7.970 1.00 91.69 250 PHE A O 1
ATOM 2024 N N . THR A 1 251 ? 4.890 -6.446 -6.404 1.00 90.75 251 THR A N 1
ATOM 2025 C CA . THR A 1 251 ? 4.217 -5.562 -7.363 1.00 90.75 251 THR A CA 1
ATOM 2026 C C . THR A 1 251 ? 4.857 -4.186 -7.392 1.00 90.75 251 THR A C 1
ATOM 2028 O O . THR A 1 251 ? 4.968 -3.517 -6.365 1.00 90.75 251 THR A O 1
ATOM 2031 N N . PHE A 1 252 ? 5.211 -3.746 -8.591 1.00 90.19 252 PHE A N 1
ATOM 2032 C CA . PHE A 1 252 ? 5.702 -2.401 -8.859 1.00 90.19 252 PHE A CA 1
ATOM 2033 C C . PHE A 1 252 ? 4.938 -1.785 -10.022 1.00 90.19 252 PHE A C 1
ATOM 2035 O O . PHE A 1 252 ? 4.155 -2.460 -10.692 1.00 90.19 252 PHE A O 1
ATOM 2042 N N . GLY A 1 253 ? 5.155 -0.505 -10.288 1.00 89.44 253 GLY A N 1
ATOM 2043 C CA . GLY A 1 253 ? 4.613 0.096 -11.495 1.00 89.44 253 GLY A CA 1
ATOM 2044 C C . GLY A 1 253 ? 5.508 1.172 -12.070 1.00 89.44 253 GLY A C 1
ATOM 2045 O O . GLY A 1 253 ? 6.504 1.569 -11.466 1.00 89.44 253 GLY A O 1
ATOM 2046 N N . PHE A 1 254 ? 5.198 1.559 -13.300 1.00 89.12 254 PHE A N 1
ATOM 2047 C CA . PHE A 1 254 ? 6.006 2.492 -14.071 1.00 89.12 254 PHE A CA 1
ATOM 2048 C C . PHE A 1 254 ? 5.206 3.148 -15.196 1.00 89.12 254 PHE A C 1
ATOM 2050 O O . PHE A 1 254 ? 4.146 2.663 -15.601 1.00 89.12 254 PHE A O 1
ATOM 2057 N N . VAL A 1 255 ? 5.749 4.244 -15.725 1.00 88.25 255 VAL A N 1
ATOM 2058 C CA . VAL A 1 255 ? 5.271 4.916 -16.938 1.00 88.25 255 VAL A CA 1
ATOM 2059 C C . VAL A 1 255 ? 6.267 4.693 -18.072 1.00 88.25 255 VAL A C 1
ATOM 2061 O O . VAL A 1 255 ? 7.469 4.888 -17.894 1.00 88.25 255 VAL A O 1
ATOM 2064 N N . SER A 1 256 ? 5.771 4.312 -19.247 1.00 90.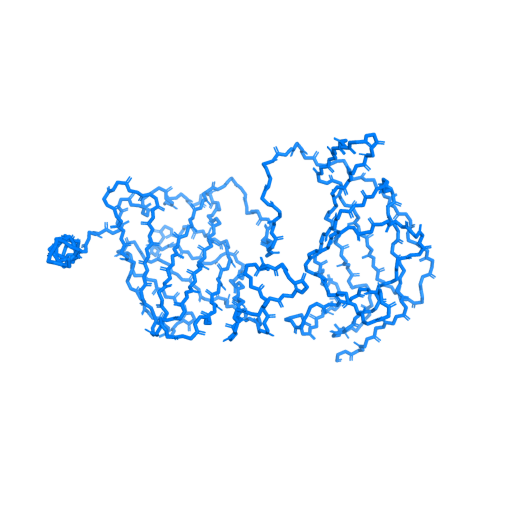69 256 SER A N 1
ATOM 2065 C CA . SER A 1 256 ? 6.567 4.082 -20.454 1.00 90.69 256 SER A CA 1
ATOM 2066 C C . SER A 1 256 ? 5.959 4.765 -21.672 1.00 90.69 256 SER A C 1
ATOM 2068 O O . SER A 1 256 ? 4.751 4.960 -21.752 1.00 90.69 256 SER A O 1
ATOM 2070 N N . THR A 1 257 ? 6.793 5.081 -22.658 1.00 90.25 257 THR A N 1
ATOM 2071 C CA . THR A 1 257 ? 6.361 5.484 -24.006 1.00 90.25 257 THR A CA 1
ATOM 2072 C C . THR A 1 257 ? 6.174 4.291 -24.952 1.00 90.25 257 THR A C 1
ATOM 2074 O O . THR A 1 257 ? 5.777 4.461 -26.103 1.00 90.25 257 THR A O 1
ATOM 2077 N N . ILE A 1 258 ? 6.444 3.066 -24.482 1.00 89.81 258 ILE A N 1
ATOM 2078 C CA . ILE A 1 258 ? 6.300 1.824 -25.248 1.00 89.81 258 ILE A CA 1
ATOM 2079 C C . ILE A 1 258 ? 5.146 1.001 -24.676 1.00 89.81 258 ILE A C 1
ATOM 2081 O O . ILE A 1 258 ? 5.052 0.785 -23.471 1.00 89.81 258 ILE A O 1
ATOM 2085 N N . ARG A 1 259 ? 4.283 0.498 -25.565 1.00 88.75 259 ARG A N 1
ATOM 2086 C CA . ARG A 1 259 ? 3.070 -0.247 -25.197 1.00 88.75 259 ARG A CA 1
ATOM 2087 C C . ARG A 1 259 ? 3.332 -1.657 -24.659 1.00 88.75 259 ARG A C 1
ATOM 2089 O O . ARG A 1 259 ? 2.552 -2.147 -23.856 1.00 88.75 259 ARG A O 1
ATOM 2096 N N . ASN A 1 260 ? 4.402 -2.310 -25.111 1.00 87.12 260 ASN A N 1
ATOM 2097 C CA . ASN A 1 260 ? 4.743 -3.686 -24.734 1.00 87.12 260 ASN A CA 1
ATOM 2098 C C . ASN A 1 260 ? 6.137 -3.733 -24.084 1.00 87.12 260 ASN A C 1
ATOM 2100 O O . ASN A 1 260 ? 7.093 -4.178 -24.718 1.00 87.12 260 ASN A O 1
ATOM 2104 N N . PRO A 1 261 ? 6.273 -3.220 -22.851 1.00 87.12 261 PRO A N 1
ATOM 2105 C CA . PRO A 1 261 ? 7.529 -3.264 -22.106 1.00 87.12 261 PRO A CA 1
ATOM 2106 C C . PRO A 1 261 ? 7.943 -4.711 -21.775 1.00 87.12 261 PRO A C 1
ATOM 2108 O O . PRO A 1 261 ? 7.077 -5.541 -21.488 1.00 87.12 261 PRO A O 1
ATOM 2111 N N . SER A 1 262 ? 9.247 -5.018 -21.782 1.00 86.19 262 SER A N 1
ATOM 2112 C CA . SER A 1 262 ? 9.777 -6.376 -21.548 1.00 86.19 262 SER A CA 1
ATOM 2113 C C . SER A 1 262 ? 11.023 -6.382 -20.660 1.00 86.19 262 SER A C 1
ATOM 2115 O O . SER A 1 262 ? 12.082 -5.946 -21.089 1.00 86.19 262 SER A O 1
ATOM 2117 N N . PHE A 1 263 ? 10.938 -6.916 -19.448 1.00 87.00 263 PHE A N 1
ATOM 2118 C CA . PHE A 1 263 ? 12.056 -6.923 -18.498 1.00 87.00 263 PHE A CA 1
ATOM 2119 C C . PHE A 1 263 ? 13.040 -8.066 -18.741 1.00 87.00 263 PHE A C 1
ATOM 2121 O O . PHE A 1 263 ? 12.619 -9.150 -19.130 1.00 87.00 263 PHE A O 1
ATOM 2128 N N . THR A 1 264 ? 14.308 -7.861 -18.388 1.00 89.12 264 THR A N 1
ATOM 2129 C CA . THR A 1 264 ? 15.274 -8.957 -18.219 1.00 89.12 264 THR A CA 1
ATOM 2130 C C . THR A 1 264 ? 15.948 -8.854 -16.870 1.00 89.12 264 THR A C 1
ATOM 2132 O O . THR A 1 264 ? 16.117 -7.773 -16.313 1.00 89.12 264 THR A O 1
ATOM 2135 N N . ILE A 1 265 ? 16.321 -10.002 -16.321 1.00 92.06 265 ILE A N 1
ATOM 2136 C CA . ILE A 1 265 ? 16.978 -10.088 -15.023 1.00 92.06 265 ILE A CA 1
ATOM 2137 C C . ILE A 1 265 ? 18.458 -10.309 -15.259 1.00 92.06 265 ILE A C 1
ATOM 2139 O O . ILE A 1 265 ? 18.859 -11.312 -15.851 1.00 92.06 265 ILE A O 1
ATOM 2143 N N . LYS A 1 266 ? 19.270 -9.374 -14.773 1.00 90.81 266 LYS A N 1
ATOM 2144 C CA . LYS A 1 266 ? 20.727 -9.464 -14.854 1.00 90.81 266 LYS A CA 1
ATOM 2145 C C . LYS A 1 266 ? 21.311 -10.219 -13.673 1.00 90.81 266 LYS A C 1
ATOM 2147 O O . LYS A 1 266 ? 22.203 -11.044 -13.859 1.00 90.81 266 LYS A O 1
ATOM 2152 N N . SER A 1 267 ? 20.802 -9.976 -12.470 1.00 92.00 267 SER A N 1
ATOM 2153 C CA . SER A 1 267 ? 21.274 -10.655 -11.266 1.00 92.00 267 SER A CA 1
ATOM 2154 C C . SER A 1 267 ? 20.184 -10.770 -10.201 1.00 92.00 267 SER A C 1
ATOM 2156 O O . SER A 1 267 ? 19.231 -9.990 -10.184 1.00 92.00 267 SER A O 1
ATOM 2158 N N . VAL A 1 268 ? 20.333 -11.761 -9.318 1.00 93.56 268 VAL A N 1
ATOM 2159 C CA . VAL A 1 268 ? 19.593 -11.887 -8.054 1.00 93.56 268 VAL A CA 1
ATOM 2160 C C . VAL A 1 268 ? 20.569 -12.250 -6.939 1.00 93.56 268 VAL A C 1
ATOM 2162 O O . VAL A 1 268 ? 21.543 -12.967 -7.177 1.00 93.56 268 VAL A O 1
ATOM 2165 N N . ILE A 1 269 ? 20.299 -11.800 -5.716 1.00 90.44 269 ILE A N 1
ATOM 2166 C CA . ILE A 1 269 ? 21.038 -12.219 -4.517 1.00 90.44 269 ILE A CA 1
ATOM 2167 C C . ILE A 1 269 ? 20.129 -13.143 -3.711 1.00 90.44 269 ILE A C 1
ATOM 2169 O O . ILE A 1 269 ? 19.048 -12.732 -3.289 1.00 90.44 269 ILE A O 1
ATOM 2173 N N . LYS A 1 270 ? 20.548 -14.400 -3.520 1.00 91.56 270 LYS A N 1
ATOM 2174 C CA . LYS A 1 270 ? 19.815 -15.372 -2.693 1.00 91.56 270 LYS A CA 1
ATOM 2175 C C . LYS A 1 270 ? 19.772 -14.890 -1.239 1.00 91.56 270 LYS A C 1
ATOM 2177 O O . LYS A 1 270 ? 20.784 -14.393 -0.747 1.00 91.56 270 LYS A O 1
ATOM 2182 N N . ALA A 1 271 ? 18.606 -15.011 -0.608 1.00 84.31 271 ALA A N 1
ATOM 2183 C CA . ALA A 1 271 ? 18.383 -14.646 0.791 1.00 84.31 271 ALA A CA 1
ATOM 2184 C C . ALA A 1 271 ? 18.809 -15.764 1.752 1.00 84.31 271 ALA A C 1
ATOM 2186 O O . ALA A 1 271 ? 18.757 -16.947 1.341 1.00 84.31 271 ALA A O 1
#

Organism: Dictyostelium purpureum (NCBI:txid5786)

InterPro domains:
  IPR019028 Carbohydrate binding domain CBM49 [PF09478] (176-256)
  IPR019028 Carbohydrate binding domain CBM49 [SM01063] (176-257)
  IPR052879 Dictyostelium Spore Germination and Stalk Formation [PTHR33239] (1-269)

Nearest PDB structures (foldseek):
  1na8-assembly1_B  TM=5.063E-01  e=9.168E+00  Homo sapiens
  1na8-assembly1_A  TM=4.670E-01  e=9.168E+00  Homo sapiens
  1om9-assembly1_A  TM=3.811E-01  e=5.731E+00  Homo sapiens
  8odn-assembly1_A  TM=1.351E-01  e=4.900E+00  Pseudomonas aeruginosa PAO1

Sequence (271 aa):
MKLITIILIFFLINLSKSQSCDKFLEKFKDSNKCIQMSIAGSHILNQAIDTYKGNLKYNNVTNTLEINGTLTNLQSYESICIDGLYQPFSAMDSFIYKDFKIFSNGTLRINNVFFANLVCFPNDDFVYFKLNNFLYSLSMRAYSSCPILYFGEACILSTPPPTTTPTTTPPSNYNIKFENTLNSQWEKNNTLFYQFTTILQNNENYAFSSIEIVNDGKWGVLEAWNLNKLENGNYGFPGYVSKIEPKETFTFGFVSTIRNPSFTIKSVIKA